Protein AF-A0A6A7AGC6-F1 (afdb_monomer)

Solvent-accessible surface area (backbone atoms only — not comparable to full-atom values): 18638 Å² total; per-residue (Å²): 111,70,67,48,55,51,50,54,60,67,51,52,71,45,51,87,80,76,52,76,95,80,49,61,64,41,46,79,54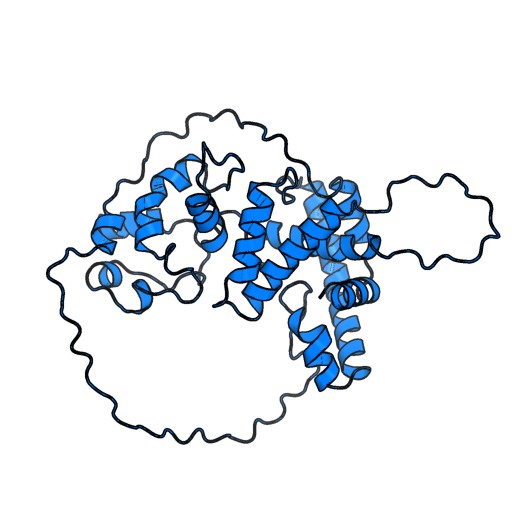,74,37,69,73,59,70,53,52,66,72,44,59,86,86,56,29,56,43,50,47,41,49,44,40,33,67,41,52,72,55,72,34,49,73,58,57,54,55,90,83,37,44,65,69,58,36,48,46,28,37,70,50,41,49,24,57,45,52,41,51,54,74,82,34,69,45,18,43,49,42,42,44,29,44,48,29,52,47,50,39,61,63,79,74,72,84,73,74,98,80,72,83,84,71,91,72,72,91,78,69,59,62,47,75,68,34,49,52,53,43,52,38,47,51,44,16,22,35,36,47,64,77,41,43,70,57,54,67,45,46,52,52,30,53,56,48,43,45,77,39,57,51,48,78,69,74,87,75,51,72,70,55,49,54,52,49,53,55,36,48,58,54,47,47,59,51,30,52,54,47,50,51,48,46,61,71,74,36,57,72,69,56,32,57,71,64,45,38,67,40,37,59,50,64,39,73,60,60,74,60,66,91,54,74,80,70,79,74,73,81,76,78,74,77,80,78,84,74,92,74,77,88,76,82,70,77,81,64,97,62,78,64,60,48,46,56,14,57,66,42,71,69,71,82,70,74,85,67,79,66,74,78,75,79,69,89,62,42,51,66,58,60,68,68,57,39,51,51,38,41,64,66,53,48,57,69,53,32,50,56,32,48,60,72,76,107

pLDDT: mean 84.67, std 19.45, range [33.0, 98.69]

Mean predicted aligned error: 9.04 Å

Organism: NCBI:txid1469910

Sequence (315 aa):
ARQRSLLDRKLQNVPERHVPKITIHDILYPTPRVLHITTLPSDLQLPYFLRNRALINHDSERPIKDERRQPLKLTRAIFFYHLSEAHQFQRFHDMARWNIAMFTALLTLSSPTIPSTPTAKPTPTSSSDTITPAAHRFITIYLSAVLERHNTPTLFTAREAFIKRWKTSPLDLFTNIKASQRKLLKKALARLNTEWERELDIAVRTMDRKEYDARVAPFVGSVIPGRKDQGLMPVPEATRDFTRSAGPSPEAEHEVAQGGNEILDALCVPLDDGMYRDEKRYEEDVSTPVDIRVAIATVQRAVPRDVLRALMRAF

Foldseek 3Di:
DVLQVLVCVLLPQQDPPLQPPDGVVCLVVPDCSQQDDLLADNCLGLLVSLLCSQLCVLVVLDQDLDCVSPPLSSSSNSASSVNALQRYLAPPHPNVLLLLLLLLLLLLLADDPPPDDPDDDDDCDDPARHFDPLLNVLSLLSLQQLLCCPPPSSDCVSVSVNSVCQSPDLADTPRDQDPVLSVLSVVLLVVQLVLLLVVLVVCPVVDDPVCCVVQPLSCDNRSGDDDSCRPPDPPPPPPPPPPPPDDDDDDPPPPPPPDDSSSSVSSPNDNPPPPNPPPPPPPRSHDHSHPSVSSSVSSNVDRNVSSSVSSSVSD

Secondary structure (DSSP, 8-state):
-HHHHHHHHHTTTSPTTTS----HHHHHTT-HHHH--TTS-GGGSHHHHHHHHHHHHHTTT---S-TTTS-HHHHHHHHHTT-SSSSSSSTTSHHHHHHHHHHHHHGGGG-------S-S------TTS---HHHHHHHHHHHHHHHHHHH-TT--HHHHHHHHHHHHSSB-------HHHHHHHHHHHHHHHHHHHHHHHHHHHHS-HHHHHHHTTTTBTTTBSS-TTTT--------------------------S---HHHHHHHSPP---------------B-SS-HHHHHHHHHH--HHHHHHHHHHH-

Structure (mmCIF, N/CA/C/O backbone):
data_AF-A0A6A7AGC6-F1
#
_entry.id   AF-A0A6A7AGC6-F1
#
loop_
_atom_site.group_PDB
_atom_site.id
_atom_site.type_symbol
_atom_site.label_atom_id
_atom_site.label_alt_id
_atom_site.label_comp_id
_atom_site.label_asym_id
_atom_site.label_entity_id
_atom_site.label_seq_id
_atom_site.pdbx_PDB_ins_code
_atom_site.Cartn_x
_atom_site.Cartn_y
_atom_site.Cartn_z
_atom_site.occupancy
_atom_site.B_iso_or_equiv
_atom_site.auth_seq_id
_atom_site.auth_comp_id
_atom_site.auth_asym_id
_atom_site.auth_atom_id
_atom_site.pdbx_PDB_model_num
ATOM 1 N N . ALA A 1 1 ? 31.493 -9.949 -13.486 1.00 80.19 1 ALA A N 1
ATOM 2 C CA . ALA A 1 1 ? 31.415 -8.716 -12.663 1.00 80.19 1 ALA A CA 1
ATOM 3 C C . ALA A 1 1 ? 30.352 -7.730 -13.169 1.00 80.19 1 ALA A C 1
ATOM 5 O O . ALA A 1 1 ? 29.441 -7.418 -12.414 1.00 80.19 1 ALA A O 1
ATOM 6 N N . ARG A 1 2 ? 30.407 -7.291 -14.439 1.00 88.88 2 ARG A N 1
ATOM 7 C CA . ARG A 1 2 ? 29.484 -6.290 -15.020 1.00 88.88 2 ARG A CA 1
ATOM 8 C C . ARG A 1 2 ? 27.989 -6.620 -14.873 1.00 88.88 2 ARG A C 1
ATOM 10 O O . ARG A 1 2 ? 27.246 -5.799 -14.355 1.00 88.88 2 ARG A O 1
ATOM 17 N N . GLN A 1 3 ? 27.553 -7.818 -15.268 1.00 89.81 3 GLN A N 1
ATOM 18 C CA . GLN A 1 3 ? 26.133 -8.209 -15.190 1.00 89.81 3 GLN A CA 1
ATOM 19 C C . GLN A 1 3 ? 25.613 -8.294 -13.749 1.00 89.81 3 GLN A C 1
ATOM 21 O O . GLN A 1 3 ? 24.479 -7.918 -13.484 1.00 89.81 3 GLN A O 1
ATOM 26 N N . ARG A 1 4 ? 26.457 -8.736 -12.807 1.00 92.62 4 ARG A N 1
ATOM 27 C CA . ARG A 1 4 ? 26.126 -8.745 -11.376 1.00 92.62 4 ARG A CA 1
ATOM 28 C C . ARG A 1 4 ? 25.887 -7.326 -10.862 1.00 92.62 4 ARG A C 1
ATOM 30 O O . ARG A 1 4 ? 24.850 -7.072 -10.275 1.00 92.62 4 ARG A O 1
ATOM 37 N N . SER A 1 5 ? 26.801 -6.402 -11.161 1.00 92.38 5 SER A N 1
ATOM 38 C CA . SER A 1 5 ? 26.634 -4.991 -10.798 1.00 92.38 5 SER A CA 1
ATOM 39 C C . SER A 1 5 ? 25.370 -4.386 -11.420 1.00 92.38 5 SER A C 1
ATOM 41 O O . SER A 1 5 ? 24.644 -3.670 -10.741 1.00 92.38 5 SER A O 1
ATOM 43 N N . LEU A 1 6 ? 25.060 -4.712 -12.679 1.00 93.12 6 LEU A N 1
ATOM 44 C CA . LEU A 1 6 ? 23.832 -4.251 -13.327 1.00 93.12 6 LEU A CA 1
ATOM 45 C C . LEU A 1 6 ? 22.573 -4.803 -12.644 1.00 93.12 6 LEU A C 1
ATOM 47 O O . LEU A 1 6 ? 21.630 -4.050 -12.423 1.00 93.12 6 LEU A O 1
ATOM 51 N N . LEU A 1 7 ? 22.566 -6.088 -12.280 1.00 94.06 7 LEU A N 1
ATOM 52 C CA . LEU A 1 7 ? 21.459 -6.713 -11.555 1.00 94.06 7 LEU A CA 1
ATOM 53 C C . LEU A 1 7 ? 21.248 -6.045 -10.193 1.00 94.06 7 LEU A C 1
ATOM 55 O O . LEU A 1 7 ? 20.126 -5.651 -9.884 1.00 94.06 7 LEU A O 1
ATOM 59 N N . ASP A 1 8 ? 22.326 -5.852 -9.428 1.00 93.94 8 ASP A N 1
ATOM 60 C CA . ASP A 1 8 ? 22.285 -5.193 -8.119 1.00 93.94 8 ASP A CA 1
ATOM 61 C C . ASP A 1 8 ? 21.721 -3.765 -8.242 1.00 93.94 8 ASP A C 1
ATOM 63 O O . ASP A 1 8 ? 20.840 -3.371 -7.481 1.00 93.94 8 ASP A O 1
ATOM 67 N N . ARG A 1 9 ? 22.155 -3.006 -9.259 1.00 93.75 9 ARG A N 1
ATOM 68 C CA . ARG A 1 9 ? 21.625 -1.664 -9.549 1.00 93.75 9 ARG A CA 1
ATOM 69 C C . ARG A 1 9 ? 20.152 -1.690 -9.958 1.00 93.75 9 ARG A C 1
ATOM 71 O O . ARG A 1 9 ? 19.386 -0.834 -9.528 1.00 93.75 9 ARG A O 1
ATOM 78 N N . LYS A 1 10 ? 19.724 -2.658 -10.775 1.00 94.62 10 LYS A N 1
ATOM 79 C CA . LYS A 1 10 ? 18.316 -2.766 -11.189 1.00 94.62 10 LYS A CA 1
ATOM 80 C C . LYS A 1 10 ? 17.398 -3.166 -10.039 1.00 94.62 10 LYS A C 1
ATOM 82 O O . LYS A 1 10 ? 16.266 -2.699 -9.999 1.00 94.62 10 LYS A O 1
ATOM 87 N N . LEU A 1 11 ? 17.870 -3.983 -9.104 1.00 94.44 11 LEU A N 1
ATOM 88 C CA . LEU A 1 11 ? 17.115 -4.399 -7.918 1.00 94.44 11 LEU A CA 1
ATOM 89 C C . LEU A 1 11 ? 17.229 -3.419 -6.742 1.00 94.44 11 LEU A C 1
ATOM 91 O O . LEU A 1 11 ? 16.609 -3.645 -5.704 1.00 94.44 11 LEU A O 1
ATOM 95 N N . GLN A 1 12 ? 17.989 -2.331 -6.892 1.00 92.88 12 GLN A N 1
ATOM 96 C CA . GLN A 1 12 ? 18.102 -1.286 -5.880 1.00 92.88 12 GLN A CA 1
ATOM 97 C C . GLN A 1 12 ? 16.709 -0.800 -5.444 1.00 92.88 12 GLN A C 1
ATOM 99 O O . GLN A 1 12 ? 15.789 -0.764 -6.256 1.00 92.88 12 GLN A O 1
ATOM 104 N N . ASN A 1 13 ? 16.555 -0.445 -4.168 1.00 91.88 13 ASN A N 1
ATOM 105 C CA . ASN A 1 13 ? 15.315 0.048 -3.546 1.00 91.88 13 ASN A CA 1
ATOM 106 C C . ASN A 1 13 ? 14.135 -0.938 -3.484 1.00 91.88 13 ASN A C 1
ATOM 108 O O . ASN A 1 13 ? 13.144 -0.631 -2.827 1.00 91.88 13 ASN A O 1
ATOM 112 N N . VAL A 1 14 ? 14.235 -2.140 -4.061 1.00 93.50 14 VAL A N 1
ATOM 113 C CA . VAL A 1 14 ? 13.266 -3.205 -3.774 1.00 93.50 14 VAL A CA 1
ATOM 114 C C . VAL A 1 14 ? 13.467 -3.658 -2.320 1.00 93.50 14 VAL A C 1
ATOM 116 O O . VAL A 1 14 ? 14.591 -4.019 -1.957 1.00 93.50 14 VAL A O 1
ATOM 119 N N . PRO A 1 15 ? 12.422 -3.668 -1.467 1.00 90.19 15 PRO A N 1
ATOM 120 C CA . PRO A 1 15 ? 12.563 -4.089 -0.080 1.00 90.19 15 PRO A CA 1
ATOM 121 C C . PRO A 1 15 ? 13.148 -5.492 0.065 1.00 90.19 15 PRO A C 1
ATOM 123 O O . PRO A 1 15 ? 12.783 -6.427 -0.656 1.00 90.19 15 PRO A O 1
ATOM 126 N N . GLU A 1 16 ? 14.023 -5.657 1.055 1.00 84.75 16 GLU A N 1
ATOM 127 C CA . GLU A 1 16 ? 14.602 -6.958 1.366 1.00 84.75 16 GLU A CA 1
ATOM 128 C C . GLU A 1 16 ? 13.486 -7.974 1.668 1.00 84.75 16 GLU A C 1
ATOM 130 O O . GLU A 1 16 ? 12.518 -7.664 2.366 1.00 84.75 16 GLU A O 1
ATOM 135 N N . ARG A 1 17 ? 13.622 -9.201 1.148 1.00 85.50 17 ARG A N 1
ATOM 136 C CA . ARG A 1 17 ? 12.648 -10.308 1.269 1.00 85.50 17 ARG A CA 1
ATOM 137 C C . ARG A 1 17 ? 11.332 -10.123 0.508 1.00 85.50 17 ARG A C 1
ATOM 139 O O . ARG A 1 17 ? 10.509 -11.036 0.536 1.00 85.50 17 ARG A O 1
ATOM 146 N N . HIS A 1 18 ? 11.112 -8.993 -0.168 1.00 88.19 18 HIS A N 1
ATOM 147 C CA . HIS A 1 18 ? 9.934 -8.828 -1.025 1.00 88.19 18 HIS A CA 1
ATOM 148 C C . HIS A 1 18 ? 10.028 -9.687 -2.288 1.00 88.19 18 HIS A C 1
ATOM 150 O O . HIS A 1 18 ? 9.070 -10.360 -2.665 1.00 88.19 18 HIS A O 1
ATOM 156 N N . VAL A 1 19 ? 11.218 -9.712 -2.885 1.00 89.56 19 VAL A N 1
ATOM 157 C CA . VAL A 1 19 ? 11.613 -10.687 -3.903 1.00 89.56 19 VAL A CA 1
ATOM 158 C C . VAL A 1 19 ? 12.604 -11.684 -3.289 1.00 89.56 19 VAL A C 1
ATOM 160 O O . VAL A 1 19 ? 13.320 -11.324 -2.344 1.00 89.56 19 VAL A O 1
ATOM 163 N N . PRO A 1 20 ? 12.670 -12.935 -3.784 1.00 88.62 20 PRO A N 1
ATOM 164 C CA . PRO A 1 20 ? 13.735 -13.863 -3.411 1.00 88.62 20 PRO A CA 1
ATOM 165 C C . PRO A 1 20 ? 15.116 -13.231 -3.626 1.00 88.62 20 PRO A C 1
ATOM 167 O O . PRO A 1 20 ? 15.265 -12.295 -4.405 1.00 88.62 20 PRO A O 1
ATOM 170 N N . LYS A 1 21 ? 16.156 -13.740 -2.962 1.00 89.56 21 LYS A N 1
ATOM 171 C CA . LYS A 1 21 ? 17.523 -13.298 -3.257 1.00 89.56 21 LYS A CA 1
ATOM 172 C C . LYS A 1 21 ? 17.923 -13.832 -4.634 1.00 89.56 21 LYS A C 1
ATOM 174 O O . LYS A 1 21 ? 18.170 -15.025 -4.765 1.00 89.56 21 LYS A O 1
ATOM 179 N N . ILE A 1 22 ? 17.963 -12.949 -5.628 1.00 90.00 22 ILE A N 1
ATOM 180 C CA . ILE A 1 22 ? 18.268 -13.284 -7.023 1.00 90.00 22 ILE A CA 1
ATOM 181 C C . ILE A 1 22 ? 19.750 -13.035 -7.272 1.00 90.00 22 ILE A C 1
ATOM 183 O O . ILE A 1 22 ? 20.268 -11.956 -6.989 1.00 90.00 22 ILE A O 1
ATOM 187 N N . THR A 1 23 ? 20.442 -14.040 -7.790 1.00 91.62 23 THR A N 1
ATOM 188 C CA . THR A 1 23 ? 21.849 -13.953 -8.174 1.00 91.62 23 THR A CA 1
ATOM 189 C C . THR A 1 23 ? 21.993 -13.958 -9.689 1.00 91.62 23 THR A C 1
ATOM 191 O O . THR A 1 23 ? 21.086 -14.353 -10.416 1.00 91.62 23 THR A O 1
ATOM 194 N N . ILE A 1 24 ? 23.171 -13.574 -10.188 1.00 91.50 24 ILE A N 1
ATOM 195 C CA . ILE A 1 24 ? 23.456 -13.679 -11.625 1.00 91.50 24 ILE A CA 1
ATOM 196 C C . ILE A 1 24 ? 23.362 -15.126 -12.128 1.00 91.50 24 ILE A C 1
ATOM 198 O O . ILE A 1 24 ? 22.972 -15.345 -13.268 1.00 91.50 24 ILE A O 1
ATOM 202 N N . HIS A 1 25 ? 23.663 -16.112 -11.278 1.00 91.31 25 HIS A N 1
ATOM 203 C CA . HIS A 1 25 ? 23.509 -17.520 -11.629 1.00 91.31 25 HIS A CA 1
ATOM 204 C C . HIS A 1 25 ? 22.041 -17.859 -11.903 1.00 91.31 25 HIS A C 1
ATOM 206 O O . HIS A 1 25 ? 21.755 -18.544 -12.876 1.00 91.31 25 HIS A O 1
ATOM 212 N N . ASP A 1 26 ? 21.113 -17.321 -11.107 1.00 90.19 26 ASP A N 1
ATOM 213 C CA . ASP A 1 26 ? 19.681 -17.539 -11.318 1.00 90.19 26 ASP A CA 1
ATOM 214 C C . ASP A 1 26 ? 19.138 -16.833 -12.571 1.00 90.19 26 ASP A C 1
ATOM 216 O O . ASP A 1 26 ? 18.085 -17.211 -13.070 1.00 90.19 26 ASP A O 1
ATOM 220 N N . ILE A 1 27 ? 19.831 -15.805 -13.078 1.00 90.06 27 ILE A N 1
ATOM 221 C CA . ILE A 1 27 ? 19.510 -15.169 -14.365 1.00 90.06 27 ILE A CA 1
ATOM 222 C C . ILE A 1 27 ? 20.044 -16.019 -15.520 1.00 90.06 27 ILE A C 1
ATOM 224 O O . ILE A 1 27 ? 19.330 -16.243 -16.488 1.00 90.06 27 ILE A O 1
ATOM 228 N N . LEU A 1 28 ? 21.294 -16.489 -15.433 1.00 89.06 28 LEU A N 1
ATOM 229 C CA . LEU A 1 28 ? 21.937 -17.282 -16.491 1.00 89.06 28 LEU A CA 1
ATOM 230 C C . LEU A 1 28 ? 21.313 -18.674 -16.638 1.00 89.06 28 LEU A C 1
ATOM 232 O O . LEU A 1 28 ? 21.182 -19.163 -17.757 1.00 89.06 28 LEU A O 1
ATOM 236 N N . TYR A 1 29 ? 20.896 -19.263 -15.517 1.00 88.94 29 TYR A N 1
ATOM 237 C CA . TYR A 1 29 ? 20.215 -20.549 -15.430 1.00 88.94 29 TYR A CA 1
ATOM 238 C C . TYR A 1 29 ? 18.865 -20.336 -14.733 1.00 88.94 29 TYR A C 1
ATOM 240 O O . TYR A 1 29 ? 18.775 -20.524 -13.514 1.00 88.94 29 TYR A O 1
ATOM 248 N N . PRO A 1 30 ? 17.830 -19.886 -15.473 1.00 83.62 30 PRO A N 1
ATOM 249 C CA . PRO A 1 30 ? 16.549 -19.501 -14.899 1.00 83.62 30 PRO A CA 1
ATOM 250 C C . PRO A 1 30 ? 15.945 -20.609 -14.041 1.00 83.62 30 PRO A C 1
ATOM 252 O O . PRO A 1 30 ? 15.548 -21.664 -14.531 1.00 83.62 30 PRO A O 1
ATOM 255 N N . THR A 1 31 ? 15.865 -20.360 -12.736 1.00 81.44 31 THR A N 1
ATOM 256 C CA . THR A 1 31 ? 15.177 -21.257 -11.807 1.00 81.44 31 THR A CA 1
ATOM 257 C C . THR A 1 31 ? 13.700 -20.865 -11.704 1.00 81.44 31 THR A C 1
ATOM 259 O O . THR A 1 31 ? 13.364 -19.685 -11.868 1.00 81.44 31 THR A O 1
ATOM 262 N N . PRO A 1 32 ? 12.790 -21.790 -11.338 1.00 81.38 32 PRO A N 1
ATOM 263 C CA . PRO A 1 32 ? 11.381 -21.456 -11.106 1.00 81.38 32 PRO A CA 1
ATOM 264 C C . PRO A 1 32 ? 11.182 -20.295 -10.119 1.00 81.38 32 PRO A C 1
ATOM 266 O O . PRO A 1 32 ? 10.244 -19.516 -10.251 1.00 81.38 32 PRO A O 1
ATOM 269 N N . ARG A 1 33 ? 12.112 -20.130 -9.166 1.00 75.12 33 ARG A N 1
ATOM 270 C CA . ARG A 1 33 ? 12.114 -19.039 -8.176 1.00 75.12 33 ARG A CA 1
ATOM 271 C C . ARG A 1 33 ? 12.241 -17.647 -8.794 1.00 75.12 33 ARG A C 1
ATOM 273 O O . ARG A 1 33 ? 11.793 -16.678 -8.190 1.00 75.12 33 ARG A O 1
ATOM 280 N N . VAL A 1 34 ? 12.889 -17.549 -9.949 1.00 80.38 34 VAL A N 1
ATOM 281 C CA . VAL A 1 34 ? 13.154 -16.293 -10.658 1.00 80.38 34 VAL A CA 1
ATOM 282 C C . VAL A 1 34 ? 12.157 -16.069 -11.790 1.00 80.38 34 VAL A C 1
ATOM 284 O O . VAL A 1 34 ? 11.809 -14.926 -12.083 1.00 80.38 34 VAL A O 1
ATOM 287 N N . LEU A 1 35 ? 11.657 -17.156 -12.377 1.00 82.00 35 LEU A N 1
ATOM 288 C CA . LEU A 1 35 ? 10.621 -17.120 -13.407 1.00 82.00 35 LEU A CA 1
ATOM 289 C C . LEU A 1 35 ? 9.235 -16.801 -12.836 1.00 82.00 35 LEU A C 1
ATOM 291 O O . LEU A 1 35 ? 8.432 -16.155 -13.507 1.00 82.00 35 LEU A O 1
ATOM 295 N N . HIS A 1 36 ? 8.950 -17.243 -11.607 1.00 89.56 36 HIS A N 1
ATOM 296 C CA . HIS A 1 36 ? 7.628 -17.100 -11.016 1.00 89.56 36 HIS A CA 1
ATOM 297 C C . HIS A 1 36 ? 7.675 -16.713 -9.534 1.00 89.56 36 HIS A C 1
ATOM 299 O O . HIS A 1 36 ? 7.758 -17.546 -8.629 1.00 89.56 36 HIS A O 1
ATOM 305 N N . ILE A 1 37 ? 7.564 -15.411 -9.281 1.00 91.94 37 ILE A N 1
ATOM 306 C CA . ILE A 1 37 ? 7.376 -14.845 -7.949 1.00 91.94 37 ILE A CA 1
ATOM 307 C C . ILE A 1 37 ? 5.870 -14.788 -7.679 1.00 91.94 37 ILE A C 1
ATOM 309 O O . ILE A 1 37 ? 5.158 -13.947 -8.228 1.00 91.94 37 ILE A O 1
ATOM 313 N N . THR A 1 38 ? 5.388 -15.670 -6.803 1.00 91.88 38 THR A N 1
ATOM 314 C CA . THR A 1 38 ? 3.952 -15.876 -6.516 1.00 91.88 38 THR A CA 1
ATOM 315 C C . THR A 1 38 ? 3.238 -14.654 -5.941 1.00 91.88 38 THR A C 1
ATOM 317 O O . THR A 1 38 ? 2.015 -14.560 -5.985 1.00 91.88 38 THR A O 1
ATOM 320 N N . THR A 1 39 ? 3.987 -13.709 -5.377 1.00 92.62 39 THR A N 1
ATOM 321 C CA . THR A 1 39 ? 3.451 -12.486 -4.770 1.00 92.62 39 THR A CA 1
ATOM 322 C C . THR A 1 39 ? 3.332 -11.318 -5.756 1.00 92.62 39 THR A C 1
ATOM 324 O O . THR A 1 39 ? 2.883 -10.232 -5.359 1.00 92.62 39 THR A O 1
ATOM 327 N N . LEU A 1 40 ? 3.711 -11.548 -7.020 1.00 95.75 40 LEU A N 1
ATOM 328 C CA . LEU A 1 40 ? 3.640 -10.615 -8.139 1.00 95.75 40 LEU A CA 1
ATOM 329 C C . LEU A 1 40 ? 2.703 -11.152 -9.237 1.00 95.75 40 LEU A C 1
ATOM 331 O O . LEU A 1 40 ? 2.697 -12.357 -9.499 1.00 95.75 40 LEU A O 1
ATOM 335 N N . PRO A 1 41 ? 1.952 -10.279 -9.929 1.00 96.50 41 PRO A N 1
ATOM 336 C CA . PRO A 1 41 ? 1.209 -10.659 -11.127 1.00 96.50 41 PRO A CA 1
ATOM 337 C C . PRO A 1 41 ? 2.117 -11.266 -12.206 1.00 96.50 41 PRO A C 1
ATOM 339 O O . PRO A 1 41 ? 3.282 -10.886 -12.342 1.00 96.50 41 PRO A O 1
ATOM 342 N N . SER A 1 42 ? 1.590 -12.201 -13.000 1.00 95.31 42 SER A N 1
ATOM 343 C CA . SER A 1 42 ? 2.347 -12.891 -14.060 1.00 95.31 42 SER A CA 1
ATOM 344 C C . SER A 1 42 ? 2.916 -11.937 -15.115 1.00 95.31 42 SER A C 1
ATOM 346 O O . SER A 1 42 ? 3.983 -12.178 -15.668 1.00 95.31 42 SER A O 1
ATOM 348 N N . ASP A 1 43 ? 2.243 -10.818 -15.363 1.00 96.62 43 ASP A N 1
ATOM 349 C CA . ASP A 1 43 ? 2.650 -9.833 -16.358 1.00 96.62 43 ASP A CA 1
ATOM 350 C C . ASP A 1 43 ? 3.653 -8.790 -15.832 1.00 96.62 43 ASP A C 1
ATOM 352 O O . ASP A 1 43 ? 4.159 -7.985 -16.620 1.00 96.62 43 ASP A O 1
ATOM 356 N N . LEU A 1 44 ? 3.929 -8.810 -14.522 1.00 97.06 44 LEU A N 1
ATOM 357 C CA . LEU A 1 44 ? 4.867 -7.934 -13.812 1.00 97.06 44 LEU A CA 1
ATOM 358 C C . LEU A 1 44 ? 6.051 -8.715 -13.228 1.00 97.06 44 LEU A C 1
ATOM 360 O O . LEU A 1 44 ? 6.696 -8.239 -12.303 1.00 97.06 44 LEU A O 1
ATOM 364 N N . GLN A 1 45 ? 6.330 -9.918 -13.727 1.00 95.75 45 GLN A N 1
ATOM 365 C CA . GLN A 1 45 ? 7.467 -10.716 -13.268 1.00 95.75 45 GLN A CA 1
ATOM 366 C C . GLN A 1 45 ? 8.806 -10.030 -13.581 1.00 95.75 45 GLN A C 1
ATOM 368 O O . GLN A 1 45 ? 8.876 -9.016 -14.287 1.00 95.75 45 GLN A O 1
ATOM 373 N N . LEU A 1 46 ? 9.895 -10.610 -13.071 1.00 94.69 46 LEU A N 1
ATOM 374 C CA . LEU A 1 46 ? 11.220 -10.001 -13.134 1.00 94.69 46 LEU A CA 1
ATOM 375 C C . LEU A 1 46 ? 11.661 -9.550 -14.545 1.00 94.69 46 LEU A C 1
ATOM 377 O O . LEU A 1 46 ? 12.206 -8.448 -14.633 1.00 94.69 46 LEU A O 1
ATOM 381 N N . PRO A 1 47 ? 11.396 -10.282 -15.649 1.00 95.25 47 PRO A N 1
ATOM 382 C CA . PRO A 1 47 ? 11.735 -9.799 -16.990 1.00 95.25 47 PRO A CA 1
ATOM 383 C C . PRO A 1 47 ? 11.100 -8.441 -17.321 1.00 95.25 47 PRO A C 1
ATOM 385 O O . PRO A 1 47 ? 11.780 -7.539 -17.812 1.00 95.25 47 PRO A O 1
ATOM 388 N N . TYR A 1 48 ? 9.818 -8.243 -16.990 1.00 96.75 48 TYR A N 1
ATOM 389 C CA . TYR A 1 48 ? 9.147 -6.960 -17.207 1.00 96.75 48 TYR A CA 1
ATOM 390 C C . TYR A 1 48 ? 9.801 -5.852 -16.378 1.00 96.75 48 TYR A C 1
ATOM 392 O O . TYR A 1 48 ? 10.119 -4.787 -16.910 1.00 96.75 48 TYR A O 1
ATOM 400 N N . PHE A 1 49 ? 10.040 -6.113 -15.093 1.00 96.62 49 PHE A N 1
ATOM 401 C CA . PHE A 1 49 ? 10.658 -5.149 -14.188 1.00 96.62 49 PHE A CA 1
ATOM 402 C C . PHE A 1 49 ? 12.052 -4.716 -14.657 1.00 96.62 49 PHE A C 1
ATOM 404 O O . PHE A 1 49 ? 12.320 -3.521 -14.780 1.00 96.62 49 PHE A O 1
ATOM 411 N N . LEU A 1 50 ? 12.926 -5.675 -14.981 1.00 96.00 50 LEU A N 1
ATOM 412 C CA . LEU A 1 50 ? 14.290 -5.390 -15.425 1.00 96.00 50 LEU A CA 1
ATOM 413 C C . LEU A 1 50 ? 14.294 -4.592 -16.732 1.00 96.00 50 LEU A C 1
ATOM 415 O O . LEU A 1 50 ? 15.014 -3.596 -16.829 1.00 96.00 50 LEU A O 1
ATOM 419 N N . ARG A 1 51 ? 13.463 -4.981 -17.706 1.00 96.19 51 ARG A N 1
ATOM 420 C CA . ARG A 1 51 ? 13.350 -4.311 -19.011 1.00 96.19 51 ARG A CA 1
ATOM 421 C C . ARG A 1 51 ? 12.910 -2.852 -18.878 1.00 96.19 51 ARG A C 1
ATOM 423 O O . ARG A 1 51 ? 13.404 -1.999 -19.602 1.00 96.19 51 ARG A O 1
ATOM 430 N N . ASN A 1 52 ? 12.018 -2.561 -17.934 1.00 96.62 52 ASN A N 1
ATOM 431 C CA . ASN A 1 52 ? 11.418 -1.236 -17.766 1.00 96.62 52 ASN A CA 1
ATOM 432 C C . ASN A 1 52 ? 12.066 -0.393 -16.656 1.00 96.62 52 ASN A C 1
ATOM 434 O O . ASN A 1 52 ? 11.594 0.705 -16.363 1.00 96.62 52 ASN A O 1
ATOM 438 N N . ARG A 1 53 ? 13.148 -0.874 -16.031 1.00 95.25 53 ARG A N 1
ATOM 439 C CA . ARG A 1 53 ? 13.745 -0.211 -14.865 1.00 95.25 53 ARG A CA 1
ATOM 440 C C . ARG A 1 53 ? 14.199 1.224 -15.142 1.00 95.25 53 ARG A C 1
ATOM 442 O O . ARG A 1 53 ? 14.036 2.073 -14.276 1.00 95.25 53 ARG A O 1
ATOM 449 N N . ALA A 1 54 ? 14.712 1.507 -16.339 1.00 93.38 54 ALA A N 1
ATOM 450 C CA . ALA A 1 54 ? 15.097 2.863 -16.735 1.00 93.38 54 ALA A CA 1
ATOM 451 C C . ALA A 1 54 ? 13.903 3.836 -16.716 1.00 93.38 54 ALA A C 1
ATOM 453 O O . ALA A 1 54 ? 14.004 4.913 -16.139 1.00 93.38 54 ALA A O 1
ATOM 454 N N . LEU A 1 55 ? 12.747 3.420 -17.249 1.00 93.25 55 LEU A N 1
ATOM 455 C CA . LEU A 1 55 ? 11.517 4.224 -17.248 1.00 93.25 55 LEU A CA 1
ATOM 456 C C . LEU A 1 55 ? 10.992 4.467 -15.829 1.00 93.25 55 LEU A C 1
ATOM 458 O O . LEU A 1 55 ? 10.522 5.550 -15.512 1.00 93.25 55 LEU A O 1
ATOM 462 N N . ILE A 1 56 ? 11.103 3.467 -14.954 1.00 94.19 56 ILE A N 1
ATOM 463 C CA . ILE A 1 56 ? 10.733 3.613 -13.542 1.00 94.19 56 ILE A CA 1
ATOM 464 C C . ILE A 1 56 ? 11.662 4.614 -12.834 1.00 94.19 56 ILE A C 1
ATOM 466 O O . ILE A 1 56 ? 11.201 5.427 -12.033 1.00 94.19 56 ILE A O 1
ATOM 470 N N . ASN A 1 57 ? 12.965 4.562 -13.121 1.00 91.31 57 ASN A N 1
ATOM 471 C CA . ASN A 1 57 ? 13.958 5.452 -12.515 1.00 91.31 57 ASN A CA 1
ATOM 472 C C . ASN A 1 57 ? 13.811 6.897 -12.982 1.00 91.31 57 ASN A C 1
ATOM 474 O O . ASN A 1 57 ? 14.034 7.802 -12.181 1.00 91.31 57 ASN A O 1
ATOM 478 N N . HIS A 1 58 ? 13.416 7.103 -14.240 1.00 88.50 58 HIS A N 1
ATOM 479 C CA . HIS A 1 58 ? 13.169 8.424 -14.813 1.00 88.50 58 HIS A CA 1
ATOM 480 C C . HIS A 1 58 ? 12.256 9.264 -13.908 1.00 88.50 58 HIS A C 1
ATOM 482 O O . HIS A 1 58 ? 12.590 10.384 -13.537 1.00 88.50 58 HIS A O 1
ATOM 488 N N . ASP A 1 59 ? 11.167 8.663 -13.426 1.00 86.19 59 ASP A N 1
ATOM 489 C CA . ASP A 1 59 ? 10.200 9.311 -12.535 1.00 86.19 59 ASP A CA 1
ATOM 490 C C . ASP A 1 59 ? 10.547 9.149 -11.039 1.00 86.19 59 ASP A C 1
ATOM 492 O O . ASP A 1 59 ? 9.675 9.196 -10.166 1.00 86.19 59 ASP A O 1
ATOM 496 N N . SER A 1 60 ? 11.825 8.926 -10.710 1.00 88.88 60 SER A N 1
ATOM 497 C CA . SER A 1 60 ? 12.309 8.696 -9.339 1.00 88.88 60 SER A CA 1
ATOM 498 C C . SER A 1 60 ? 11.548 7.590 -8.600 1.00 88.88 60 SER A C 1
ATOM 500 O O . SER A 1 60 ? 11.313 7.693 -7.394 1.00 88.88 60 SER A O 1
ATOM 502 N N . GLU A 1 61 ? 11.124 6.550 -9.326 1.00 92.25 61 GLU A N 1
ATOM 503 C CA . GLU A 1 61 ? 10.393 5.400 -8.783 1.00 92.25 61 GLU A CA 1
ATOM 504 C C . GLU A 1 61 ? 9.035 5.761 -8.161 1.00 92.25 61 GLU A C 1
ATOM 506 O O . GLU A 1 61 ? 8.456 4.995 -7.383 1.00 92.25 61 GLU A O 1
ATOM 511 N N . ARG A 1 62 ? 8.510 6.946 -8.488 1.00 92.69 62 ARG A N 1
ATOM 512 C CA . ARG A 1 62 ? 7.220 7.417 -7.997 1.00 92.69 62 ARG A CA 1
ATOM 513 C C . ARG A 1 62 ? 6.130 7.063 -8.995 1.00 92.69 62 ARG A C 1
ATOM 515 O O . ARG A 1 62 ? 6.306 7.255 -10.201 1.00 92.69 62 ARG A O 1
ATOM 522 N N . PRO A 1 63 ? 4.985 6.559 -8.517 1.00 95.25 63 PRO A N 1
ATOM 523 C CA . PRO A 1 63 ? 3.846 6.437 -9.392 1.00 95.25 63 PRO A CA 1
ATOM 524 C C . PRO A 1 63 ? 3.333 7.842 -9.723 1.00 95.25 63 PRO A C 1
ATOM 526 O O . PRO A 1 63 ? 3.293 8.718 -8.862 1.00 95.25 63 PRO A O 1
ATOM 529 N N . ILE A 1 64 ? 2.949 8.030 -10.976 1.00 95.00 64 ILE A N 1
ATOM 530 C CA . ILE A 1 64 ? 2.399 9.273 -11.530 1.00 95.00 64 ILE A CA 1
ATOM 531 C C . ILE A 1 64 ? 0.959 8.983 -11.928 1.00 95.00 64 ILE A C 1
ATOM 533 O O . ILE A 1 64 ? 0.676 7.864 -12.356 1.00 95.00 64 ILE A O 1
ATOM 537 N N . LYS A 1 65 ? 0.025 9.921 -11.789 1.00 94.75 65 LYS A N 1
ATOM 538 C CA . LYS A 1 65 ? -1.383 9.694 -12.153 1.00 94.75 65 LYS A CA 1
ATOM 539 C C . LYS A 1 65 ? -1.659 9.831 -13.643 1.00 94.75 65 LYS A C 1
ATOM 541 O O . LYS A 1 65 ? -2.515 9.116 -14.155 1.00 94.75 65 LYS A O 1
ATOM 546 N N . ASP A 1 66 ? -0.917 10.677 -14.348 1.00 94.19 66 ASP A N 1
ATOM 547 C CA . ASP A 1 66 ? -1.069 10.848 -15.796 1.00 94.19 66 ASP A CA 1
ATOM 548 C C . ASP A 1 66 ? -0.725 9.552 -16.562 1.00 94.19 66 ASP A C 1
ATOM 550 O O . ASP A 1 66 ? 0.415 9.079 -16.555 1.00 94.19 66 ASP A O 1
ATOM 554 N N . GLU A 1 67 ? -1.726 8.975 -17.233 1.00 93.56 67 GLU A N 1
ATOM 555 C CA . GLU A 1 67 ? -1.610 7.755 -18.046 1.00 93.56 67 GLU A CA 1
ATOM 556 C C . GLU A 1 67 ? -0.731 7.959 -19.288 1.00 93.56 67 GLU A C 1
ATOM 558 O O . GLU A 1 67 ? -0.082 7.018 -19.742 1.00 93.56 67 GLU A O 1
ATOM 563 N N . ARG A 1 68 ? -0.674 9.184 -19.832 1.00 92.94 68 ARG A N 1
ATOM 564 C CA . ARG A 1 68 ? 0.156 9.499 -21.005 1.00 92.94 68 ARG A CA 1
ATOM 565 C C . ARG A 1 68 ? 1.637 9.488 -20.658 1.00 92.94 68 ARG A C 1
ATOM 567 O O . ARG A 1 68 ? 2.451 9.083 -21.482 1.00 92.94 68 ARG A O 1
ATOM 574 N N . ARG A 1 69 ? 1.974 9.937 -19.447 1.00 91.94 69 ARG A N 1
ATOM 575 C CA . ARG A 1 69 ? 3.349 9.974 -18.944 1.00 91.94 69 ARG A CA 1
ATOM 576 C C . ARG A 1 69 ? 3.789 8.618 -18.411 1.00 91.94 69 ARG A C 1
ATOM 578 O O . ARG A 1 69 ? 4.864 8.142 -18.753 1.00 91.94 69 ARG A O 1
ATOM 585 N N . GLN A 1 70 ? 2.955 7.998 -17.584 1.00 94.69 70 GLN A N 1
ATOM 586 C CA . GLN A 1 70 ? 3.261 6.713 -16.979 1.00 94.69 70 GLN A CA 1
ATOM 587 C C . GLN A 1 70 ? 2.091 5.757 -17.218 1.00 94.69 70 GLN A C 1
ATOM 589 O O . GLN A 1 70 ? 1.075 5.872 -16.540 1.00 94.69 70 GLN A O 1
ATOM 594 N N . PRO A 1 71 ? 2.205 4.790 -18.140 1.00 96.50 71 PRO A N 1
ATOM 595 C CA . PRO A 1 71 ? 1.179 3.775 -18.334 1.00 96.50 71 PRO A CA 1
ATOM 596 C C . PRO A 1 71 ? 0.843 3.024 -17.043 1.00 96.50 71 PRO A C 1
ATOM 598 O O . PRO A 1 71 ? 1.727 2.742 -16.223 1.00 96.50 71 PRO A O 1
ATOM 601 N N . LEU A 1 72 ? -0.411 2.597 -16.901 1.00 97.88 72 LEU A N 1
ATOM 602 C CA . LEU A 1 72 ? -0.910 1.861 -15.741 1.00 97.88 72 LEU A CA 1
ATOM 603 C C . LEU A 1 72 ? -0.025 0.661 -15.387 1.00 97.88 72 LEU A C 1
ATOM 605 O O . LEU A 1 72 ? 0.169 0.368 -14.212 1.00 97.88 72 LEU A O 1
ATOM 609 N N . LYS A 1 73 ? 0.543 -0.034 -16.379 1.00 98.12 73 LYS A N 1
ATOM 610 C CA . LYS A 1 73 ? 1.413 -1.195 -16.139 1.00 98.12 73 LYS A CA 1
ATOM 611 C C . LYS A 1 73 ? 2.726 -0.828 -15.425 1.00 98.12 73 LYS A C 1
ATOM 613 O O . LYS A 1 73 ? 3.150 -1.575 -14.544 1.00 98.12 73 LYS A O 1
ATOM 618 N N . LEU A 1 74 ? 3.316 0.335 -15.720 1.00 97.62 74 LEU A N 1
ATOM 619 C CA . LEU A 1 74 ? 4.477 0.849 -14.978 1.00 97.62 74 LEU A CA 1
ATOM 620 C C . LEU A 1 74 ? 4.081 1.273 -13.565 1.00 97.62 74 LEU A C 1
ATOM 622 O O . LEU A 1 74 ? 4.752 0.896 -12.605 1.00 97.62 74 LEU A O 1
ATOM 626 N N . THR A 1 75 ? 2.951 1.972 -13.418 1.00 98.00 75 THR A N 1
ATOM 627 C CA . THR A 1 75 ? 2.396 2.308 -12.099 1.00 98.00 75 THR A CA 1
ATOM 628 C C . THR A 1 75 ? 2.179 1.043 -11.263 1.00 98.00 75 THR A C 1
ATOM 630 O O . THR A 1 75 ? 2.596 0.984 -10.107 1.00 98.00 75 THR A O 1
ATOM 633 N N . ARG A 1 76 ? 1.598 -0.013 -11.850 1.00 98.25 76 ARG A N 1
ATOM 634 C CA . ARG A 1 76 ? 1.430 -1.312 -11.189 1.00 98.25 76 ARG A CA 1
ATOM 635 C C . ARG A 1 76 ? 2.772 -1.887 -10.751 1.00 98.25 76 ARG A C 1
ATOM 637 O O . ARG A 1 76 ? 2.884 -2.289 -9.600 1.00 98.25 76 ARG A O 1
ATOM 644 N N . ALA A 1 77 ? 3.794 -1.886 -11.609 1.00 97.94 77 ALA A N 1
ATOM 645 C CA . ALA A 1 77 ? 5.123 -2.367 -11.231 1.00 97.94 77 ALA A CA 1
ATOM 646 C C . ALA A 1 77 ? 5.689 -1.615 -10.014 1.00 97.94 77 ALA A C 1
ATOM 648 O O . ALA A 1 77 ? 6.169 -2.258 -9.086 1.00 97.94 77 ALA A O 1
ATOM 649 N N . ILE A 1 78 ? 5.554 -0.288 -9.957 1.00 97.44 78 ILE A N 1
ATOM 650 C CA . ILE A 1 78 ? 6.006 0.525 -8.814 1.00 97.44 78 ILE A CA 1
ATOM 651 C C . ILE A 1 78 ? 5.308 0.104 -7.512 1.00 97.44 78 ILE A C 1
ATOM 653 O O . ILE A 1 78 ? 5.975 -0.122 -6.499 1.00 97.44 78 ILE A O 1
ATOM 657 N N . PHE A 1 79 ? 3.982 -0.065 -7.551 1.00 97.56 79 PHE A N 1
ATOM 658 C CA . PHE A 1 79 ? 3.199 -0.526 -6.402 1.00 97.56 79 PHE A CA 1
ATOM 659 C C . PHE A 1 79 ? 3.538 -1.963 -6.000 1.00 97.56 79 PHE A C 1
ATOM 661 O O . PHE A 1 79 ? 3.707 -2.240 -4.818 1.00 97.56 79 PHE A O 1
ATOM 668 N N . PHE A 1 80 ? 3.628 -2.891 -6.953 1.00 97.25 80 PHE A N 1
ATOM 669 C CA . PHE A 1 80 ? 3.849 -4.308 -6.665 1.00 97.25 80 PHE A CA 1
ATOM 670 C C . PHE A 1 80 ? 5.284 -4.624 -6.263 1.00 97.25 80 PHE A C 1
ATOM 672 O O . PHE A 1 80 ? 5.464 -5.578 -5.519 1.00 97.25 80 PHE A O 1
ATOM 679 N N . TYR A 1 81 ? 6.281 -3.843 -6.689 1.00 96.31 81 TYR A N 1
ATOM 680 C CA . TYR A 1 81 ? 7.675 -3.959 -6.238 1.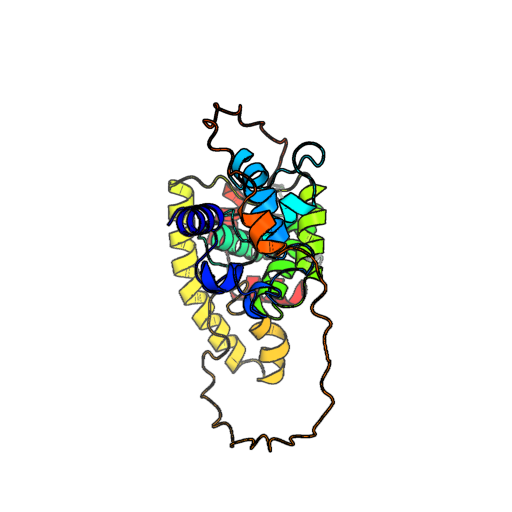00 96.31 81 TYR A CA 1
ATOM 681 C C . TYR A 1 81 ? 8.001 -3.101 -5.008 1.00 96.31 81 TYR A C 1
ATOM 683 O O . TYR A 1 81 ? 9.128 -3.157 -4.522 1.00 96.31 81 TYR A O 1
ATOM 691 N N . HIS A 1 82 ? 7.022 -2.355 -4.481 1.00 95.00 82 HIS A N 1
ATOM 692 C CA . HIS A 1 82 ? 7.161 -1.496 -3.300 1.00 95.00 82 HIS A CA 1
ATOM 693 C C . HIS A 1 82 ? 8.278 -0.447 -3.423 1.00 95.00 82 HIS A C 1
ATOM 695 O O . HIS A 1 82 ? 8.972 -0.162 -2.451 1.00 95.00 82 HIS A O 1
ATOM 701 N N . LEU A 1 83 ? 8.459 0.133 -4.611 1.00 94.75 83 LEU A N 1
ATOM 702 C CA . LEU A 1 83 ? 9.553 1.085 -4.834 1.00 94.75 83 LEU A CA 1
ATOM 703 C C . LEU A 1 83 ? 9.303 2.460 -4.198 1.00 94.75 83 LEU A C 1
ATOM 705 O O . LEU A 1 83 ? 10.231 3.219 -3.945 1.00 94.75 83 LEU A O 1
ATOM 709 N N . SER A 1 84 ? 8.041 2.793 -3.925 1.00 94.50 84 SER A N 1
ATOM 710 C CA . SER A 1 84 ? 7.658 4.057 -3.302 1.00 94.50 84 SER A CA 1
ATOM 711 C C . SER A 1 84 ? 7.239 3.839 -1.851 1.00 94.50 84 SER A C 1
ATOM 713 O O . SER A 1 84 ? 6.366 3.021 -1.560 1.00 94.50 84 SER A O 1
ATOM 715 N N . GLU A 1 85 ? 7.797 4.634 -0.931 1.00 93.31 85 GLU A N 1
ATOM 716 C CA . GLU A 1 85 ? 7.518 4.501 0.505 1.00 93.31 85 GLU A CA 1
ATOM 717 C C . GLU A 1 85 ? 6.026 4.604 0.854 1.00 93.31 85 GLU A C 1
ATOM 719 O O . GLU A 1 85 ? 5.545 3.902 1.750 1.00 93.31 85 GLU A O 1
ATOM 724 N N . ALA A 1 86 ? 5.307 5.494 0.163 1.00 94.25 86 ALA A N 1
ATOM 725 C CA . ALA A 1 86 ? 3.884 5.737 0.373 1.00 94.25 86 ALA A CA 1
ATOM 726 C C . ALA A 1 86 ? 2.999 4.771 -0.430 1.00 94.25 86 ALA A C 1
ATOM 728 O O . ALA A 1 86 ? 1.979 4.311 0.079 1.00 94.25 86 ALA A O 1
ATOM 729 N N . HIS A 1 87 ? 3.389 4.448 -1.666 1.00 95.94 87 HIS A N 1
ATOM 730 C CA . HIS A 1 87 ? 2.558 3.718 -2.626 1.00 95.94 87 HIS A CA 1
ATOM 731 C C . HIS A 1 87 ? 2.858 2.223 -2.615 1.00 95.94 87 HIS A C 1
ATOM 733 O O . HIS A 1 87 ? 3.416 1.652 -3.548 1.00 95.94 87 HIS A O 1
ATOM 739 N N . GLN A 1 88 ? 2.470 1.589 -1.518 1.00 94.38 88 GLN A N 1
ATOM 740 C CA . GLN A 1 88 ? 2.574 0.151 -1.324 1.00 94.38 88 GLN A CA 1
ATOM 741 C C . GLN A 1 88 ? 1.439 -0.336 -0.422 1.00 94.38 88 GLN A C 1
ATOM 743 O O . GLN A 1 88 ? 0.758 0.451 0.243 1.00 94.38 88 GLN A O 1
ATOM 748 N N . PHE A 1 89 ? 1.279 -1.655 -0.363 1.00 95.06 89 PHE A N 1
ATOM 749 C CA . PHE A 1 89 ? 0.225 -2.322 0.407 1.00 95.06 89 PHE A CA 1
ATOM 750 C C . PHE A 1 89 ? 0.752 -3.014 1.665 1.00 95.06 89 PHE A C 1
ATOM 752 O O . PHE A 1 89 ? 0.075 -3.858 2.246 1.00 95.06 89 PHE A O 1
ATOM 759 N N . GLN A 1 90 ? 1.983 -2.698 2.067 1.00 89.44 90 GLN A N 1
ATOM 760 C CA . GLN A 1 90 ? 2.652 -3.324 3.196 1.00 89.44 90 GLN A CA 1
ATOM 761 C C . GLN A 1 90 ? 3.184 -2.271 4.165 1.00 89.44 90 GLN A C 1
ATOM 763 O O . GLN A 1 90 ? 3.647 -1.200 3.783 1.00 89.44 90 GLN A O 1
ATOM 768 N N . ARG A 1 91 ? 3.178 -2.610 5.456 1.00 88.06 91 ARG A N 1
ATOM 769 C CA . ARG A 1 91 ? 3.697 -1.783 6.557 1.00 88.06 91 ARG A CA 1
ATOM 770 C C . ARG A 1 91 ? 5.230 -1.741 6.612 1.00 88.06 91 ARG A C 1
ATOM 772 O O . ARG A 1 91 ? 5.797 -1.672 7.704 1.00 88.06 91 ARG A O 1
ATOM 779 N N . PHE A 1 92 ? 5.912 -1.848 5.476 1.00 82.62 92 PHE A N 1
ATOM 780 C CA . PHE A 1 92 ? 7.370 -1.880 5.445 1.00 82.62 92 PHE A CA 1
ATOM 781 C C . PHE A 1 92 ? 7.953 -0.492 5.739 1.00 82.62 92 PHE A C 1
ATOM 783 O O . PHE A 1 92 ? 8.726 -0.346 6.683 1.00 82.62 92 PHE A O 1
ATOM 790 N N . HIS A 1 93 ? 7.494 0.538 5.021 1.00 89.44 93 HIS A N 1
ATOM 791 C CA . HIS A 1 93 ? 7.927 1.919 5.242 1.00 89.44 93 HIS A CA 1
ATOM 792 C C . HIS A 1 93 ? 6.999 2.665 6.213 1.00 89.44 93 HIS A C 1
ATOM 794 O O . HIS A 1 93 ? 5.790 2.416 6.276 1.00 89.44 93 HIS A O 1
ATOM 800 N N . ASP A 1 94 ? 7.561 3.628 6.949 1.00 93.38 94 ASP A N 1
ATOM 801 C CA . ASP A 1 94 ? 6.816 4.465 7.900 1.00 93.38 94 ASP A CA 1
ATOM 802 C C . ASP A 1 94 ? 5.669 5.229 7.223 1.00 93.38 94 ASP A C 1
ATOM 804 O O . ASP A 1 94 ? 4.592 5.355 7.803 1.00 93.38 94 ASP A O 1
ATOM 808 N N . MET A 1 95 ? 5.854 5.674 5.976 1.00 95.56 95 MET A N 1
ATOM 809 C CA . MET A 1 95 ? 4.822 6.413 5.248 1.00 95.56 95 MET A CA 1
ATOM 810 C C . MET A 1 95 ? 3.570 5.563 4.984 1.00 95.56 95 MET A C 1
ATOM 812 O O . MET A 1 95 ? 2.452 6.031 5.206 1.00 95.56 95 MET A O 1
ATOM 816 N N . ALA A 1 96 ? 3.734 4.294 4.600 1.00 94.94 96 ALA A N 1
ATOM 817 C CA . ALA A 1 96 ? 2.617 3.357 4.469 1.00 94.94 96 ALA A CA 1
ATOM 818 C C . ALA A 1 96 ? 1.938 3.088 5.823 1.00 94.94 96 ALA A C 1
ATOM 820 O O . ALA A 1 96 ? 0.712 3.104 5.915 1.00 94.94 96 ALA A O 1
ATOM 821 N N . ARG A 1 97 ? 2.714 2.927 6.908 1.00 95.56 97 ARG A N 1
ATOM 822 C CA . ARG A 1 97 ? 2.162 2.766 8.270 1.00 95.56 97 ARG A CA 1
ATOM 823 C C . ARG A 1 97 ? 1.311 3.963 8.691 1.00 95.56 97 ARG A C 1
ATOM 825 O O . ARG A 1 97 ? 0.255 3.773 9.290 1.00 95.56 97 ARG A O 1
ATOM 832 N N . TRP A 1 98 ? 1.758 5.181 8.387 1.00 97.38 98 TRP A N 1
ATOM 833 C CA . TRP A 1 98 ? 1.006 6.399 8.684 1.00 97.38 98 TRP A CA 1
ATOM 834 C C . TRP A 1 98 ? -0.268 6.505 7.851 1.00 97.38 98 TRP A C 1
ATOM 836 O O . TRP A 1 98 ? -1.310 6.823 8.416 1.00 97.38 98 TRP A O 1
ATOM 846 N N . ASN A 1 99 ? -0.217 6.194 6.551 1.00 98.12 99 ASN A N 1
ATOM 847 C CA . ASN A 1 99 ? -1.409 6.160 5.699 1.00 98.12 99 ASN A CA 1
ATOM 848 C C . ASN A 1 99 ? -2.448 5.167 6.226 1.00 98.12 99 ASN A C 1
ATOM 850 O O . ASN A 1 99 ? -3.594 5.549 6.437 1.00 98.12 99 ASN A O 1
ATOM 854 N N . ILE A 1 100 ? -2.032 3.935 6.534 1.00 98.06 100 ILE A N 1
ATOM 855 C CA . ILE A 1 100 ? -2.904 2.909 7.123 1.00 98.06 100 ILE A CA 1
ATOM 856 C C . ILE A 1 100 ? -3.539 3.419 8.423 1.00 98.06 100 ILE A C 1
ATOM 858 O O . ILE A 1 100 ? -4.753 3.339 8.578 1.00 98.06 100 ILE A O 1
ATOM 862 N N . ALA A 1 101 ? -2.754 3.988 9.340 1.00 97.75 101 ALA A N 1
ATOM 863 C CA . ALA A 1 101 ? -3.280 4.493 10.607 1.00 97.75 101 ALA A CA 1
ATOM 864 C C . ALA A 1 101 ? -4.253 5.670 10.441 1.00 97.75 101 ALA A C 1
ATOM 866 O O . ALA A 1 101 ? -5.278 5.724 11.116 1.00 97.75 101 ALA A O 1
ATOM 867 N N . MET A 1 102 ? -3.948 6.613 9.547 1.00 98.19 102 MET A N 1
ATOM 868 C CA . MET A 1 102 ? -4.838 7.737 9.257 1.00 98.19 102 MET A CA 1
ATOM 869 C C . MET A 1 102 ? -6.142 7.254 8.636 1.00 98.19 102 MET A C 1
ATOM 871 O O . MET A 1 102 ? -7.214 7.658 9.065 1.00 98.19 102 MET A O 1
ATOM 875 N N . PHE A 1 103 ? -6.069 6.352 7.667 1.00 98.06 103 PHE A N 1
ATOM 876 C CA . PHE A 1 103 ? -7.239 5.822 6.984 1.00 98.06 103 PHE A CA 1
ATOM 877 C C . PHE A 1 103 ? -8.131 4.980 7.895 1.00 98.06 103 PHE A C 1
ATOM 879 O O . PHE A 1 103 ? -9.343 5.181 7.888 1.00 98.06 103 PHE A O 1
ATOM 886 N N . THR A 1 104 ? -7.565 4.111 8.738 1.00 97.38 104 THR A N 1
ATOM 887 C CA . THR A 1 104 ? -8.362 3.364 9.726 1.00 97.38 104 THR A CA 1
ATOM 888 C C . THR A 1 104 ? -9.019 4.291 10.750 1.00 97.38 104 THR A C 1
ATOM 890 O O . THR A 1 104 ? -10.188 4.101 11.077 1.00 97.38 104 THR A O 1
ATOM 893 N N . ALA A 1 105 ? -8.326 5.342 11.202 1.00 97.19 105 ALA A N 1
ATOM 894 C CA . ALA A 1 105 ? -8.906 6.341 12.097 1.00 97.19 105 ALA A CA 1
ATOM 895 C C . ALA A 1 105 ? -10.022 7.156 11.414 1.00 97.19 105 ALA A C 1
ATOM 897 O O . ALA A 1 105 ? -11.078 7.367 12.005 1.00 97.19 105 ALA A O 1
ATOM 898 N N . LEU A 1 106 ? -9.838 7.570 10.157 1.00 97.06 106 LEU A N 1
ATOM 899 C CA . LEU A 1 106 ? -10.827 8.342 9.395 1.00 97.06 106 LEU A CA 1
ATOM 900 C C . LEU A 1 106 ? -12.123 7.568 9.122 1.00 97.06 106 LEU A C 1
ATOM 902 O O . LEU A 1 106 ? -13.185 8.184 9.057 1.00 97.06 106 LEU A O 1
ATOM 906 N N . LEU A 1 107 ? -12.082 6.233 9.040 1.00 95.88 107 LEU A N 1
ATOM 907 C CA . LEU A 1 107 ? -13.304 5.424 8.937 1.00 95.88 107 LEU A CA 1
ATOM 908 C C . LEU A 1 107 ? -14.250 5.622 10.134 1.00 95.88 107 LEU A C 1
ATOM 910 O O . LEU A 1 107 ? -15.462 5.481 9.981 1.00 95.88 107 LEU A O 1
ATOM 914 N N . THR A 1 108 ? -13.740 6.019 11.307 1.00 95.06 108 THR A N 1
ATOM 915 C CA . THR A 1 108 ? -14.592 6.302 12.479 1.00 95.06 108 THR A CA 1
ATOM 916 C C . THR A 1 108 ? -15.480 7.535 12.290 1.00 95.06 108 THR A C 1
ATOM 918 O O . THR A 1 108 ? -16.562 7.601 12.868 1.00 95.06 108 THR A O 1
ATOM 921 N N . LEU A 1 109 ? -15.075 8.466 11.418 1.00 91.75 109 LEU A N 1
ATOM 922 C CA . LEU A 1 109 ? -15.828 9.677 11.073 1.00 91.75 109 LEU A CA 1
ATOM 923 C C . LEU A 1 109 ? -16.967 9.421 10.076 1.00 91.75 109 LEU A C 1
ATOM 925 O O . LEU A 1 109 ? -17.740 10.320 9.763 1.00 91.75 109 LEU A O 1
ATOM 929 N N . SER A 1 110 ? -17.054 8.205 9.533 1.00 77.38 110 SER A N 1
ATOM 930 C CA . SER A 1 110 ? -17.991 7.858 8.454 1.00 77.38 110 SER A CA 1
ATOM 931 C C . SER A 1 110 ? -19.281 7.224 8.957 1.00 77.38 110 SER A C 1
ATOM 933 O O . SER A 1 110 ? -20.078 6.732 8.160 1.00 77.38 110 SER A O 1
ATOM 935 N N . SER A 1 111 ? -19.489 7.186 10.275 1.00 60.25 111 SER A N 1
ATOM 936 C CA . SER A 1 111 ? -20.689 6.575 10.829 1.00 60.25 111 SER A CA 1
ATOM 937 C C . SER A 1 111 ? -21.899 7.440 10.465 1.00 60.25 111 SER A C 1
ATOM 939 O O . SER A 1 111 ? -21.913 8.613 10.841 1.00 60.25 111 SER A O 1
ATOM 941 N N . PRO A 1 112 ? -22.930 6.899 9.788 1.00 55.09 112 PRO A N 1
ATOM 942 C CA . PRO A 1 112 ? -24.205 7.583 9.724 1.00 55.09 112 PRO A CA 1
ATOM 943 C C . PRO A 1 112 ? -24.676 7.714 11.166 1.00 55.09 112 PRO A C 1
ATOM 945 O O . PRO A 1 112 ? -24.866 6.714 11.866 1.00 55.09 112 PRO A O 1
ATOM 948 N N . THR A 1 113 ? -24.772 8.946 11.648 1.00 46.56 113 THR A N 1
ATOM 949 C CA . THR A 1 113 ? -25.471 9.242 12.887 1.00 46.56 113 THR A CA 1
ATOM 950 C C . THR A 1 113 ? -26.859 8.639 12.716 1.00 46.56 113 THR A C 1
ATOM 952 O O . THR A 1 113 ? -27.626 9.077 11.858 1.00 46.56 113 THR A O 1
ATOM 955 N N . ILE A 1 114 ? -27.163 7.584 13.475 1.00 47.84 114 ILE A N 1
ATOM 956 C CA . ILE A 1 114 ? -28.549 7.172 13.706 1.00 47.84 114 ILE A CA 1
ATOM 957 C C . ILE A 1 114 ? -29.273 8.470 14.085 1.00 47.84 114 ILE A C 1
ATOM 959 O O . ILE A 1 114 ? -28.727 9.192 14.925 1.00 47.84 114 ILE A O 1
ATOM 963 N N . PRO A 1 115 ? -30.397 8.837 13.446 1.00 40.19 115 PRO A N 1
ATOM 964 C CA . PRO A 1 115 ? -31.060 10.099 13.727 1.00 40.19 115 PRO A CA 1
ATOM 965 C C . PRO A 1 115 ? -31.506 10.091 15.188 1.00 40.19 115 PRO A C 1
ATOM 967 O O . PRO A 1 115 ? -32.541 9.533 15.542 1.00 40.19 115 PRO A O 1
ATOM 970 N N . SER A 1 116 ? -30.679 10.677 16.049 1.00 43.31 116 SER A N 1
ATOM 971 C CA . SER A 1 116 ? -31.047 11.010 17.408 1.00 43.31 116 SER A CA 1
ATOM 972 C C . SER A 1 116 ? -32.183 12.016 17.304 1.00 43.31 116 SER A C 1
ATOM 974 O O . SER A 1 116 ? -32.059 13.046 16.646 1.00 43.31 116 SER A O 1
ATOM 976 N N . THR A 1 117 ? -33.297 11.626 17.900 1.00 45.78 117 THR A N 1
ATOM 977 C CA . THR A 1 117 ? -34.525 12.356 18.211 1.00 45.78 117 THR A CA 1
ATOM 978 C C . THR A 1 117 ? -34.480 13.881 17.968 1.00 45.78 117 THR A C 1
ATOM 980 O O . THR A 1 117 ? -33.588 14.565 18.477 1.00 45.78 117 THR A O 1
ATOM 983 N N . PRO A 1 118 ? -35.462 14.453 17.244 1.00 46.53 118 PRO A N 1
ATOM 984 C CA . PRO A 1 118 ? -35.477 15.864 16.871 1.00 46.53 118 PRO A CA 1
ATOM 985 C C . PRO A 1 118 ? -35.894 16.737 18.061 1.00 46.53 118 PRO A C 1
ATOM 987 O O . PRO A 1 118 ? -37.058 17.108 18.181 1.00 46.53 118 PRO A O 1
ATOM 990 N N . THR A 1 119 ? -34.967 17.076 18.959 1.00 48.25 119 THR A N 1
ATOM 991 C CA . THR A 1 119 ? -35.318 17.974 20.079 1.00 48.25 119 THR A CA 1
ATOM 992 C C . THR A 1 119 ? -34.262 18.990 20.498 1.00 48.25 119 THR A C 1
ATOM 994 O O . THR A 1 119 ? -34.487 19.719 21.460 1.00 48.25 119 THR A O 1
ATOM 997 N N . ALA A 1 120 ? -33.159 19.151 19.766 1.00 49.97 120 ALA A N 1
ATOM 998 C CA . ALA A 1 120 ? -32.202 20.220 20.052 1.00 49.97 120 ALA A CA 1
ATOM 999 C C . ALA A 1 120 ? -31.879 21.036 18.797 1.00 49.97 120 ALA A C 1
ATOM 1001 O O . ALA A 1 120 ? -31.487 20.491 17.768 1.00 49.97 120 ALA A O 1
ATOM 1002 N N . LYS A 1 121 ? -32.064 22.360 18.900 1.00 46.47 121 LYS A N 1
ATOM 1003 C CA . LYS A 1 121 ? -31.685 23.345 17.878 1.00 46.47 121 LYS A CA 1
ATOM 1004 C C . LYS A 1 121 ? -30.229 23.110 17.439 1.00 46.47 121 LYS A C 1
ATOM 1006 O O . LYS A 1 121 ? -29.364 23.036 18.312 1.00 46.47 121 LYS A O 1
ATOM 1011 N N . PRO A 1 122 ? -29.941 23.046 16.129 1.00 42.72 122 PRO A N 1
ATOM 1012 C CA . PRO A 1 122 ? -28.583 22.867 15.645 1.00 42.72 122 PRO A CA 1
ATOM 1013 C C . PRO A 1 122 ? -27.787 24.151 15.887 1.00 42.72 122 PRO A C 1
ATOM 1015 O O . PRO A 1 122 ? -28.040 25.189 15.275 1.00 42.72 122 PRO A O 1
ATOM 1018 N N . THR A 1 123 ? -26.818 24.093 16.794 1.00 48.41 123 THR A N 1
ATOM 1019 C CA . THR A 1 123 ? -25.691 25.024 16.786 1.00 48.41 123 THR A CA 1
ATOM 1020 C C . THR A 1 123 ? -24.802 24.694 15.582 1.00 48.41 123 THR A C 1
ATOM 1022 O O . THR A 1 123 ? -24.599 23.516 15.282 1.00 48.41 123 THR A O 1
ATOM 1025 N N . PRO A 1 124 ? -24.258 25.693 14.864 1.00 40.59 124 PRO A N 1
ATOM 1026 C CA . PRO A 1 124 ? -23.397 25.467 13.710 1.00 40.59 124 PRO A CA 1
ATOM 1027 C C . PRO A 1 124 ? -21.998 25.053 14.187 1.00 40.59 124 PRO A C 1
ATOM 1029 O O . PRO A 1 124 ? -21.042 25.821 14.129 1.00 40.59 124 PRO A O 1
ATOM 1032 N N . THR A 1 125 ? -21.868 23.836 14.711 1.00 45.00 125 THR A N 1
ATOM 1033 C CA . THR A 1 125 ? -20.565 23.189 14.863 1.00 45.00 125 THR A CA 1
ATOM 1034 C C . THR A 1 125 ? -20.066 22.812 13.475 1.00 45.00 125 THR A C 1
ATOM 1036 O O . THR A 1 125 ? -20.725 22.075 12.746 1.00 45.00 125 THR A O 1
ATOM 1039 N N . SER A 1 126 ? -18.928 23.401 13.113 1.00 49.03 126 SER A N 1
ATOM 1040 C CA . SER A 1 126 ? -18.153 23.226 11.883 1.00 49.03 126 SER A CA 1
ATOM 1041 C C . SER A 1 126 ? -18.383 21.901 11.151 1.00 49.03 126 SER A C 1
ATOM 1043 O O . SER A 1 126 ? -18.178 20.832 11.718 1.00 49.03 126 SER A O 1
ATOM 1045 N N . SER A 1 127 ? -18.656 21.985 9.850 1.00 51.47 127 SER A N 1
ATOM 1046 C CA . SER A 1 127 ? -18.710 20.906 8.847 1.00 51.47 127 SER A CA 1
ATOM 1047 C C . SER A 1 127 ? -17.404 20.094 8.671 1.00 51.47 127 SER A C 1
ATOM 1049 O O . SER A 1 127 ? -17.193 19.466 7.638 1.00 51.47 127 SER A O 1
ATOM 1051 N N . SER A 1 128 ? -16.506 20.109 9.660 1.00 57.22 128 SER A N 1
ATOM 1052 C CA . SER A 1 128 ? -15.139 19.579 9.610 1.00 57.22 128 SER A CA 1
ATOM 1053 C C . SER A 1 128 ? -15.014 18.103 10.009 1.00 57.22 128 SER A C 1
ATOM 1055 O O . SER A 1 128 ? -13.929 17.540 9.857 1.00 57.22 128 SER A O 1
ATOM 1057 N N . ASP A 1 129 ? -16.068 17.475 10.534 1.00 71.19 129 ASP A N 1
ATOM 1058 C CA . ASP A 1 129 ? -15.937 16.177 11.216 1.00 71.19 129 ASP A CA 1
ATOM 1059 C C . ASP A 1 129 ? -16.353 14.964 10.369 1.00 71.19 129 ASP A C 1
ATOM 1061 O O . ASP A 1 129 ? -16.223 13.834 10.829 1.00 71.19 129 ASP A O 1
ATOM 1065 N N . THR A 1 130 ? -16.808 15.155 9.128 1.00 86.69 130 THR A N 1
ATOM 1066 C CA . THR A 1 130 ? -17.231 14.054 8.242 1.00 86.69 130 THR A CA 1
ATOM 1067 C C . THR A 1 130 ? -16.352 13.959 7.003 1.00 86.69 130 THR A C 1
ATOM 1069 O O . THR A 1 130 ? -16.079 14.971 6.357 1.00 86.69 130 THR A O 1
ATOM 1072 N N . ILE A 1 131 ? -15.960 12.744 6.613 1.00 92.69 131 ILE A N 1
ATOM 1073 C CA . ILE A 1 131 ? -15.283 12.524 5.329 1.00 92.69 131 ILE A CA 1
ATOM 1074 C C . ILE A 1 131 ? -16.299 12.411 4.189 1.00 92.69 131 ILE A C 1
ATOM 1076 O O . ILE A 1 131 ? -17.416 11.927 4.371 1.00 92.69 131 ILE A O 1
ATOM 1080 N N . THR A 1 132 ? -15.913 12.833 2.985 1.00 93.62 132 THR A N 1
ATOM 1081 C CA . THR A 1 132 ? -16.799 12.727 1.817 1.00 93.62 132 THR A CA 1
ATOM 1082 C C . THR A 1 132 ? -17.030 11.258 1.425 1.00 93.62 132 THR A C 1
ATOM 1084 O O . THR A 1 132 ? -16.151 10.415 1.633 1.00 93.62 132 THR A O 1
ATOM 1087 N N . PRO A 1 133 ? -18.152 10.913 0.763 1.00 94.19 133 PRO A N 1
ATOM 1088 C CA . PRO A 1 133 ? -18.375 9.547 0.278 1.00 94.19 133 PRO A CA 1
ATOM 1089 C C . PRO A 1 133 ? -17.289 9.052 -0.691 1.00 94.19 133 PRO A C 1
ATOM 1091 O O . PRO A 1 133 ? -16.982 7.861 -0.738 1.00 94.19 133 PRO A O 1
ATOM 1094 N N . ALA A 1 134 ? -16.692 9.958 -1.475 1.00 95.62 134 ALA A N 1
ATOM 1095 C CA . ALA A 1 134 ? -15.582 9.632 -2.367 1.00 95.62 134 ALA A CA 1
ATOM 1096 C C . ALA A 1 134 ? -14.304 9.289 -1.585 1.00 95.62 134 ALA A C 1
ATOM 1098 O O . ALA A 1 134 ? -13.656 8.292 -1.907 1.00 95.62 134 ALA A O 1
ATOM 1099 N N . ALA A 1 135 ? -13.990 10.069 -0.543 1.00 96.12 135 ALA A N 1
ATOM 1100 C CA . ALA A 1 135 ? -12.890 9.807 0.380 1.00 96.12 135 ALA A CA 1
ATOM 1101 C C . ALA A 1 135 ? -13.076 8.476 1.116 1.00 96.12 135 ALA A C 1
ATOM 1103 O O . ALA A 1 135 ? -12.153 7.666 1.136 1.00 96.12 135 ALA A O 1
ATOM 1104 N N . HIS A 1 136 ? -14.282 8.205 1.628 1.00 96.12 136 HIS A N 1
ATOM 1105 C CA . HIS A 1 136 ? -14.607 6.930 2.268 1.00 96.12 136 HIS A CA 1
ATOM 1106 C C . HIS A 1 136 ? -14.342 5.747 1.330 1.00 96.12 136 HIS A C 1
ATOM 1108 O O . HIS A 1 136 ? -13.577 4.853 1.673 1.00 96.12 136 HIS A O 1
ATOM 1114 N N . ARG A 1 137 ? -14.881 5.775 0.101 1.00 97.19 137 ARG A N 1
ATOM 1115 C CA . ARG A 1 137 ? -14.639 4.707 -0.888 1.00 97.19 137 ARG A CA 1
ATOM 1116 C C . ARG A 1 137 ? -13.157 4.535 -1.216 1.00 97.19 137 ARG A C 1
ATOM 1118 O O . ARG A 1 137 ? -12.691 3.406 -1.322 1.00 97.19 137 ARG A O 1
ATOM 1125 N N . PHE A 1 138 ? -12.422 5.632 -1.389 1.00 98.12 138 PHE A N 1
ATOM 1126 C CA . PHE A 1 138 ? -10.984 5.583 -1.659 1.00 98.12 138 PHE A CA 1
ATOM 1127 C C . PHE A 1 138 ? -10.217 4.912 -0.510 1.00 98.12 138 PHE A C 1
ATOM 1129 O O . PHE A 1 138 ? -9.411 4.015 -0.753 1.00 98.12 138 PHE A O 1
ATOM 1136 N N . ILE A 1 139 ? -10.529 5.294 0.732 1.00 98.19 139 ILE A N 1
ATOM 1137 C CA . ILE A 1 139 ? -9.961 4.71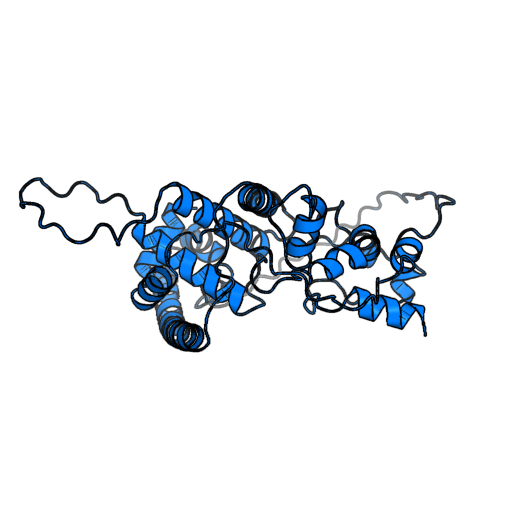4 1.952 1.00 98.19 139 ILE A CA 1
ATOM 1138 C C . ILE A 1 139 ? -10.279 3.218 2.053 1.00 98.19 139 ILE A C 1
ATOM 1140 O O . ILE A 1 139 ? -9.367 2.416 2.252 1.00 98.19 139 ILE A O 1
ATOM 1144 N N . THR A 1 140 ? -11.545 2.827 1.882 1.00 98.00 140 THR A N 1
ATOM 1145 C CA . THR A 1 140 ? -11.966 1.423 1.970 1.00 98.00 140 THR A CA 1
ATOM 1146 C C . THR A 1 140 ? -11.250 0.566 0.932 1.00 98.00 140 THR A C 1
ATOM 1148 O O . THR A 1 140 ? -10.699 -0.468 1.292 1.00 98.00 140 THR A O 1
ATOM 1151 N N . ILE A 1 141 ? -11.173 1.014 -0.328 1.00 98.25 141 ILE A N 1
ATOM 1152 C CA . ILE A 1 141 ? -10.497 0.263 -1.399 1.00 98.25 141 ILE A CA 1
ATOM 1153 C C . ILE A 1 141 ? -8.991 0.128 -1.115 1.00 98.25 141 ILE A C 1
ATOM 1155 O O . ILE A 1 141 ? -8.424 -0.943 -1.333 1.00 98.25 141 ILE A O 1
ATOM 1159 N N . TYR A 1 142 ? -8.333 1.171 -0.594 1.00 98.62 142 TYR A N 1
ATOM 1160 C CA . TYR A 1 142 ? -6.926 1.066 -0.188 1.00 98.62 142 TYR A CA 1
ATOM 1161 C C . TYR A 1 142 ? -6.732 0.038 0.929 1.00 98.62 142 TYR A C 1
ATOM 1163 O O . TYR A 1 142 ? -5.853 -0.818 0.849 1.00 98.62 142 TYR A O 1
ATOM 1171 N N . LEU A 1 143 ? -7.563 0.097 1.971 1.00 98.38 143 LEU A N 1
ATOM 1172 C CA . LEU A 1 143 ? -7.465 -0.826 3.098 1.00 98.38 143 LEU A CA 1
ATOM 1173 C C . LEU A 1 143 ? -7.804 -2.269 2.681 1.00 98.38 143 LEU A C 1
ATOM 1175 O O . LEU A 1 143 ? -7.121 -3.182 3.137 1.00 98.38 143 LEU A O 1
ATOM 1179 N N . SER A 1 144 ? -8.739 -2.490 1.745 1.00 98.38 144 SER A N 1
ATOM 1180 C CA . SER A 1 144 ? -8.950 -3.805 1.112 1.00 98.38 144 SER A CA 1
ATOM 1181 C C . SER A 1 144 ? -7.674 -4.338 0.465 1.00 98.38 144 SER A C 1
ATOM 1183 O O . SER A 1 144 ? -7.338 -5.506 0.639 1.00 98.38 144 SER A O 1
ATOM 1185 N N . ALA A 1 145 ? -6.944 -3.494 -0.268 1.00 98.38 145 ALA A N 1
ATOM 1186 C CA . ALA A 1 145 ? -5.698 -3.883 -0.924 1.00 98.38 145 ALA A CA 1
ATOM 1187 C C . ALA A 1 145 ? -4.594 -4.254 0.085 1.00 98.38 145 ALA A C 1
ATOM 1189 O O . ALA A 1 145 ? -3.850 -5.214 -0.129 1.00 98.38 145 ALA A O 1
ATOM 1190 N N . VAL A 1 146 ? -4.513 -3.532 1.209 1.00 97.88 146 VAL A N 1
ATOM 1191 C CA . VAL A 1 146 ? -3.600 -3.841 2.327 1.00 97.88 146 VAL A CA 1
ATOM 1192 C C . VAL A 1 146 ? -3.976 -5.166 3.008 1.00 97.88 146 VAL A C 1
ATOM 1194 O O . VAL A 1 146 ? -3.100 -5.985 3.306 1.00 97.88 146 VAL A O 1
ATOM 1197 N N . LEU A 1 147 ? -5.274 -5.417 3.209 1.00 97.50 147 LEU A N 1
ATOM 1198 C CA . LEU A 1 147 ? -5.780 -6.672 3.771 1.00 97.50 147 LEU A CA 1
ATOM 1199 C C . LEU A 1 147 ? -5.509 -7.862 2.850 1.00 97.50 147 LEU A C 1
ATOM 1201 O O . LEU A 1 147 ? -4.993 -8.876 3.318 1.00 97.50 147 LEU A O 1
ATOM 1205 N N . GLU A 1 148 ? -5.780 -7.731 1.550 1.00 97.44 148 GLU A N 1
ATOM 1206 C CA . GLU A 1 148 ? -5.485 -8.763 0.549 1.00 97.44 148 GLU A CA 1
ATOM 1207 C C . GLU A 1 148 ? -3.991 -9.099 0.532 1.00 97.44 148 GLU A C 1
ATOM 1209 O O . GLU A 1 148 ? -3.624 -10.270 0.611 1.00 97.44 148 GLU A O 1
ATOM 1214 N N . ARG A 1 149 ? -3.112 -8.085 0.505 1.00 95.62 149 ARG A N 1
ATOM 1215 C CA . ARG A 1 149 ? -1.657 -8.303 0.526 1.00 95.62 149 ARG A CA 1
ATOM 1216 C C . ARG A 1 149 ? -1.212 -9.114 1.739 1.00 95.62 149 ARG A C 1
ATOM 1218 O O . ARG A 1 149 ? -0.296 -9.923 1.621 1.00 95.62 149 ARG A O 1
ATOM 1225 N N . HIS A 1 150 ? -1.807 -8.861 2.898 1.00 94.31 150 HIS A N 1
ATOM 1226 C CA . HIS A 1 150 ? -1.416 -9.512 4.140 1.00 94.31 150 HIS A CA 1
ATOM 1227 C C . HIS A 1 150 ? -2.014 -10.914 4.297 1.00 94.31 150 HIS A C 1
ATOM 1229 O O . HIS A 1 150 ? -1.315 -11.834 4.713 1.00 94.31 150 HIS A O 1
ATOM 1235 N N . ASN A 1 151 ? -3.302 -11.079 3.992 1.00 95.06 151 ASN A N 1
ATOM 1236 C CA . ASN A 1 151 ? -4.034 -12.314 4.274 1.00 95.06 151 ASN A CA 1
ATOM 1237 C C . ASN A 1 151 ? -3.961 -13.322 3.120 1.00 95.06 151 ASN A C 1
ATOM 1239 O O . ASN A 1 151 ? -3.953 -14.524 3.367 1.00 95.06 151 ASN A O 1
ATOM 1243 N N . THR A 1 152 ? -3.875 -12.848 1.876 1.00 95.75 152 THR A N 1
ATOM 1244 C CA . THR A 1 152 ? -3.871 -13.670 0.657 1.00 95.75 152 THR A CA 1
ATOM 1245 C C . THR A 1 152 ? -2.898 -13.082 -0.380 1.00 95.75 152 THR A C 1
ATOM 1247 O O . THR A 1 152 ? -3.325 -12.577 -1.421 1.00 95.75 152 THR A O 1
ATOM 1250 N N . PRO A 1 153 ? -1.573 -13.122 -0.129 1.00 93.75 153 PRO A N 1
ATOM 1251 C CA . PRO A 1 153 ? -0.567 -12.403 -0.922 1.00 93.75 153 PRO A CA 1
ATOM 1252 C C . PRO A 1 153 ? -0.456 -12.835 -2.395 1.00 93.75 153 PRO A C 1
ATOM 1254 O O . PRO A 1 153 ? 0.184 -12.125 -3.176 1.00 93.75 153 PRO A O 1
ATOM 1257 N N . THR A 1 154 ? -1.054 -13.966 -2.772 1.00 94.81 154 THR A N 1
ATOM 1258 C CA . THR A 1 154 ? -1.109 -14.502 -4.143 1.00 94.81 154 THR A CA 1
ATOM 1259 C C . THR A 1 154 ? -2.336 -14.038 -4.937 1.00 94.81 154 THR A C 1
ATOM 1261 O O . THR A 1 154 ? -2.394 -14.257 -6.143 1.00 94.81 154 THR A O 1
ATOM 1264 N N . LEU A 1 155 ? -3.313 -13.391 -4.290 1.00 96.44 155 LEU A N 1
ATOM 1265 C CA . LEU A 1 155 ? -4.462 -12.760 -4.948 1.00 96.44 155 LEU A CA 1
ATOM 1266 C C . LEU A 1 155 ? -4.183 -11.280 -5.198 1.00 96.44 155 LEU A C 1
ATOM 1268 O O . LEU A 1 155 ? -3.554 -10.626 -4.370 1.00 96.44 155 LEU A O 1
ATOM 1272 N N . PHE A 1 156 ? -4.656 -10.741 -6.322 1.00 97.56 156 PHE A N 1
ATOM 1273 C CA . PHE A 1 156 ? -4.328 -9.374 -6.754 1.00 97.56 156 PHE A CA 1
ATOM 1274 C C . PHE A 1 156 ? -5.549 -8.467 -6.947 1.00 97.56 156 PHE A C 1
ATOM 1276 O O . PHE A 1 156 ? -5.389 -7.298 -7.285 1.00 97.56 156 PHE A O 1
ATOM 1283 N N . THR A 1 157 ? -6.765 -8.976 -6.764 1.00 98.31 157 THR A N 1
ATOM 1284 C CA . THR A 1 157 ? -8.014 -8.305 -7.144 1.00 98.31 157 THR A CA 1
ATOM 1285 C C . THR A 1 157 ? -8.185 -6.940 -6.476 1.00 98.31 157 THR A C 1
ATOM 1287 O O . THR A 1 157 ? -8.434 -5.946 -7.161 1.00 98.31 157 THR A O 1
ATOM 1290 N N . ALA A 1 158 ? -8.031 -6.861 -5.154 1.00 98.31 158 ALA A N 1
ATOM 1291 C CA . ALA A 1 158 ? -8.193 -5.622 -4.400 1.00 98.31 158 ALA A CA 1
ATOM 1292 C C . ALA A 1 158 ? -7.047 -4.638 -4.669 1.00 98.31 158 ALA A C 1
ATOM 1294 O O . ALA A 1 158 ? -7.292 -3.442 -4.843 1.00 98.31 158 ALA A O 1
ATOM 1295 N N . ARG A 1 159 ? -5.803 -5.130 -4.766 1.00 98.38 159 ARG A N 1
ATOM 1296 C CA . ARG A 1 159 ? -4.639 -4.302 -5.127 1.00 98.38 159 ARG A CA 1
ATOM 1297 C C . ARG A 1 159 ? -4.784 -3.680 -6.513 1.00 98.38 159 ARG A C 1
ATOM 1299 O O . ARG A 1 159 ? -4.590 -2.477 -6.667 1.00 98.38 159 ARG A O 1
ATOM 1306 N N . GLU A 1 160 ? -5.190 -4.466 -7.505 1.00 98.50 160 GLU A N 1
ATOM 1307 C CA . GLU A 1 160 ? -5.456 -3.995 -8.868 1.00 98.50 160 GLU A CA 1
ATOM 1308 C C . GLU A 1 160 ? -6.601 -2.977 -8.906 1.00 98.50 160 GLU A C 1
ATOM 1310 O O . GLU A 1 160 ? -6.492 -1.933 -9.556 1.00 98.50 160 GLU A O 1
ATOM 1315 N N . ALA A 1 161 ? -7.692 -3.249 -8.181 1.00 98.56 161 ALA A N 1
ATOM 1316 C CA . ALA A 1 161 ? -8.818 -2.327 -8.069 1.00 98.56 161 ALA A CA 1
ATOM 1317 C C . ALA A 1 161 ? -8.393 -0.986 -7.454 1.00 98.56 161 ALA A C 1
ATOM 1319 O O . ALA A 1 161 ? -8.778 0.070 -7.966 1.00 98.56 161 ALA A O 1
ATOM 1320 N N . PHE A 1 162 ? -7.554 -1.008 -6.411 1.00 98.69 162 PHE A N 1
ATOM 1321 C CA . PHE A 1 162 ? -7.007 0.212 -5.831 1.00 98.69 162 PHE A CA 1
ATOM 1322 C C . PHE A 1 162 ? -6.139 0.980 -6.823 1.00 98.69 162 PHE A C 1
ATOM 1324 O O . PHE A 1 162 ? -6.373 2.168 -6.994 1.00 98.69 162 PHE A O 1
ATOM 1331 N N . ILE A 1 163 ? -5.178 0.341 -7.499 1.00 98.56 163 ILE A N 1
ATOM 1332 C CA . ILE A 1 163 ? -4.258 1.049 -8.409 1.00 98.56 163 ILE A CA 1
ATOM 1333 C C . ILE A 1 163 ? -5.040 1.722 -9.543 1.00 98.56 163 ILE A C 1
ATOM 1335 O O . ILE A 1 163 ? -4.817 2.896 -9.834 1.00 98.56 163 ILE A O 1
ATOM 1339 N N . LYS A 1 164 ? -6.024 1.025 -10.128 1.00 98.25 164 LYS A N 1
ATOM 1340 C CA . LYS A 1 164 ? -6.923 1.596 -11.146 1.00 98.25 164 LYS A CA 1
ATOM 1341 C C . LYS A 1 164 ? -7.724 2.778 -10.603 1.00 98.25 164 LYS A C 1
ATOM 1343 O O . LYS A 1 164 ? -7.832 3.820 -11.256 1.00 98.25 164 LYS A O 1
ATOM 1348 N N . ARG A 1 165 ? -8.283 2.643 -9.395 1.00 98.00 165 ARG A N 1
ATOM 1349 C CA . ARG A 1 165 ? -9.031 3.729 -8.755 1.00 98.00 165 ARG A CA 1
ATOM 1350 C C . ARG A 1 165 ? -8.131 4.915 -8.432 1.00 98.00 165 ARG A C 1
ATOM 1352 O O . ARG A 1 165 ? -8.535 6.042 -8.676 1.00 98.00 165 ARG A O 1
ATOM 1359 N N . TRP A 1 166 ? -6.935 4.674 -7.909 1.00 98.19 166 TRP A N 1
ATOM 1360 C CA . TRP A 1 166 ? -5.937 5.690 -7.605 1.00 98.19 166 TRP A CA 1
ATOM 1361 C C . TRP A 1 166 ? -5.547 6.456 -8.865 1.00 98.19 166 TRP A C 1
ATOM 1363 O O . TRP A 1 166 ? -5.597 7.678 -8.854 1.00 98.19 166 TRP A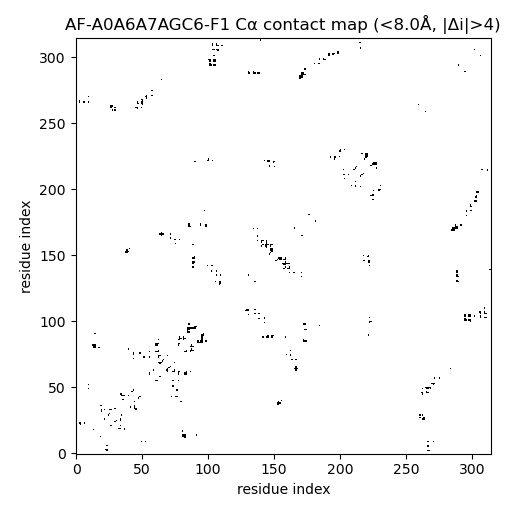 O 1
ATOM 1373 N N . LYS A 1 167 ? -5.262 5.761 -9.970 1.00 96.81 167 LYS A N 1
ATOM 1374 C CA . LYS A 1 167 ? -4.866 6.376 -11.245 1.00 96.81 167 LYS A CA 1
ATOM 1375 C C . LYS A 1 167 ? -5.916 7.352 -11.786 1.00 96.81 167 LYS A C 1
ATOM 1377 O O . LYS A 1 167 ? -5.587 8.429 -12.257 1.00 96.81 167 LYS A O 1
ATOM 1382 N N . THR A 1 168 ? -7.190 6.976 -11.679 1.00 96.50 168 THR A N 1
ATOM 1383 C CA . THR A 1 168 ? -8.333 7.729 -12.232 1.00 96.50 168 THR A CA 1
ATOM 1384 C C . THR A 1 168 ? -8.946 8.748 -11.270 1.00 96.50 168 THR A C 1
ATOM 1386 O O . THR A 1 168 ? -9.839 9.504 -11.648 1.00 96.50 168 THR A O 1
ATOM 1389 N N . SER A 1 169 ? -8.527 8.748 -10.006 1.00 96.50 169 SER A N 1
ATOM 1390 C CA . SER A 1 169 ? -9.108 9.571 -8.945 1.00 96.50 169 SER A CA 1
ATOM 1391 C C . SER A 1 169 ? -8.249 10.809 -8.673 1.00 96.50 169 SER A C 1
ATOM 1393 O O . SER A 1 169 ? -7.024 10.679 -8.630 1.00 96.50 169 SER A O 1
ATOM 1395 N N . PRO A 1 170 ? -8.853 11.972 -8.354 1.00 96.62 170 PRO A N 1
ATOM 1396 C CA . PRO A 1 170 ? -8.102 13.138 -7.878 1.00 96.62 170 PRO A CA 1
ATOM 1397 C C . PRO A 1 170 ? -7.522 12.924 -6.470 1.00 96.62 170 PRO A C 1
ATOM 1399 O O . PRO A 1 170 ? -6.683 13.697 -6.023 1.00 96.62 170 PRO A O 1
ATOM 1402 N N . LEU A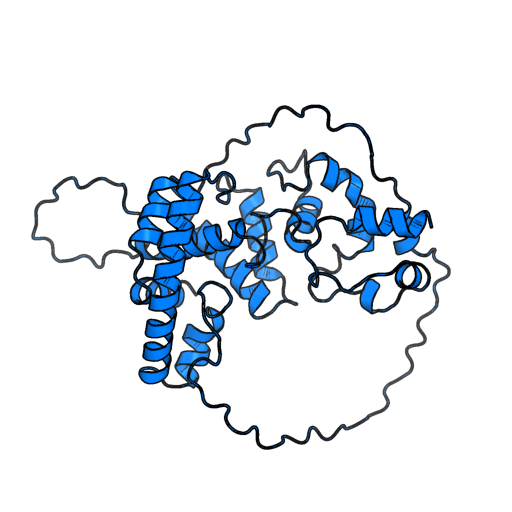 1 171 ? -7.978 11.887 -5.756 1.00 97.62 171 LEU A N 1
ATOM 1403 C CA . LEU A 1 171 ? -7.487 11.541 -4.422 1.00 97.62 171 LEU A CA 1
ATOM 1404 C C . LEU A 1 171 ? -6.164 10.771 -4.470 1.00 97.62 171 LEU A C 1
ATOM 1406 O O . LEU A 1 171 ? -6.025 9.822 -5.247 1.00 97.62 171 LEU A O 1
ATOM 1410 N N . ASP A 1 172 ? -5.246 11.125 -3.582 1.00 97.38 172 ASP A N 1
ATOM 1411 C CA . ASP A 1 172 ? -3.938 10.507 -3.395 1.00 97.38 172 ASP A CA 1
ATOM 1412 C C . ASP A 1 172 ? -3.692 10.098 -1.927 1.00 97.38 172 ASP A C 1
ATOM 1414 O O . ASP A 1 172 ? -4.430 10.464 -1.009 1.00 97.38 172 ASP A O 1
ATOM 1418 N N . LEU A 1 173 ? -2.655 9.293 -1.709 1.00 97.56 173 LEU A N 1
ATOM 1419 C CA . LEU A 1 173 ? -2.116 8.966 -0.399 1.00 97.56 173 LEU A CA 1
ATOM 1420 C C . LEU A 1 173 ? -1.393 10.181 0.200 1.00 97.56 173 LEU A C 1
ATOM 1422 O O . LEU A 1 173 ? -0.934 11.090 -0.489 1.00 97.56 173 LEU A O 1
ATOM 1426 N N . PHE A 1 174 ? -1.229 10.184 1.518 1.00 97.06 174 PHE A N 1
ATOM 1427 C CA . PHE A 1 174 ? -0.411 11.183 2.191 1.00 97.06 174 PHE A CA 1
ATOM 1428 C C . PHE A 1 174 ? 1.073 10.897 1.929 1.00 97.06 174 PHE A C 1
ATOM 1430 O O . PHE A 1 174 ? 1.660 9.999 2.534 1.00 97.06 174 PHE A O 1
ATOM 1437 N N . THR A 1 175 ? 1.681 11.669 1.031 1.00 94.75 175 THR A N 1
ATOM 1438 C CA . THR A 1 175 ? 3.093 11.531 0.626 1.00 94.75 175 THR A CA 1
ATOM 1439 C C . THR A 1 175 ? 4.003 12.566 1.298 1.00 94.75 175 THR A C 1
ATOM 1441 O O . THR A 1 175 ? 5.156 12.281 1.627 1.00 94.75 175 THR A O 1
ATOM 1444 N N . ASN A 1 176 ? 3.475 13.760 1.577 1.00 92.88 176 ASN A N 1
ATOM 1445 C CA . ASN A 1 176 ? 4.236 14.916 2.058 1.00 92.88 176 ASN A CA 1
ATOM 1446 C C . ASN A 1 176 ? 3.991 15.208 3.549 1.00 92.88 176 ASN A C 1
ATOM 1448 O O . ASN A 1 176 ? 3.347 16.191 3.912 1.00 92.88 176 ASN A O 1
ATOM 1452 N N . ILE A 1 177 ? 4.534 14.366 4.435 1.00 95.12 177 ILE A N 1
ATOM 1453 C CA . ILE A 1 177 ? 4.421 14.548 5.895 1.00 95.12 177 ILE A CA 1
ATOM 1454 C C . ILE A 1 177 ? 5.681 15.219 6.462 1.00 95.12 177 ILE A C 1
ATOM 1456 O O . ILE A 1 177 ? 6.779 14.649 6.425 1.00 95.12 177 ILE A O 1
ATOM 1460 N N . LYS A 1 178 ? 5.518 16.422 7.029 1.00 96.81 178 LYS A N 1
ATOM 1461 C CA . LYS A 1 178 ? 6.594 17.241 7.621 1.00 96.81 178 LYS A CA 1
ATOM 1462 C C . LYS A 1 178 ? 7.161 16.608 8.894 1.00 96.81 178 LYS A C 1
ATOM 1464 O O . LYS A 1 178 ? 6.454 15.912 9.615 1.00 96.81 178 LYS A O 1
ATOM 1469 N N . ALA A 1 179 ? 8.412 16.912 9.244 1.00 96.94 179 ALA A N 1
ATOM 1470 C CA . ALA A 1 179 ? 9.079 16.346 10.426 1.00 96.94 179 ALA A CA 1
ATOM 1471 C C . ALA A 1 179 ? 8.288 16.526 11.742 1.00 96.94 179 ALA A C 1
ATOM 1473 O O . ALA A 1 179 ? 8.187 15.590 12.538 1.00 96.94 179 ALA A O 1
ATOM 1474 N N . SER A 1 180 ? 7.660 17.689 11.947 1.00 97.25 180 SER A N 1
ATOM 1475 C CA . SER A 1 180 ? 6.795 17.947 13.108 1.00 97.25 180 SER A CA 1
ATOM 1476 C C . SER A 1 180 ? 5.566 17.032 13.138 1.00 97.25 180 SER A C 1
ATOM 1478 O O . SER A 1 180 ? 5.255 16.446 14.172 1.00 97.25 180 SER A O 1
ATOM 1480 N N . GLN A 1 181 ? 4.913 16.833 11.992 1.00 97.88 181 GLN A N 1
ATOM 1481 C CA . GLN A 1 181 ? 3.782 15.916 11.834 1.00 97.88 181 GLN A CA 1
ATOM 1482 C C . GLN A 1 181 ? 4.200 14.459 12.068 1.00 97.88 181 GLN A C 1
ATOM 1484 O O . GLN A 1 181 ? 3.507 13.730 12.774 1.00 97.88 181 GLN A O 1
ATOM 1489 N N . ARG A 1 182 ? 5.378 14.050 11.573 1.00 97.44 182 ARG A N 1
ATOM 1490 C CA . ARG A 1 182 ? 5.954 12.720 11.845 1.00 97.44 182 ARG A CA 1
ATOM 1491 C C . ARG A 1 182 ? 6.143 12.491 13.344 1.00 97.44 182 ARG A C 1
ATOM 1493 O O . ARG A 1 182 ? 5.819 11.416 13.839 1.00 97.44 182 ARG A O 1
ATOM 1500 N N . LYS A 1 183 ? 6.627 13.496 14.087 1.00 97.81 183 LYS A N 1
ATOM 1501 C CA . LYS A 1 183 ? 6.773 13.423 15.553 1.00 97.81 183 LYS A CA 1
ATOM 1502 C C . LYS A 1 183 ? 5.422 13.218 16.246 1.00 97.81 183 LYS A C 1
ATOM 1504 O O . LYS A 1 183 ? 5.327 12.382 17.144 1.00 97.81 183 LYS A O 1
ATOM 1509 N N . LEU A 1 184 ? 4.381 13.934 15.813 1.00 98.00 184 LEU A N 1
ATOM 1510 C CA . LEU A 1 184 ? 3.021 13.774 16.341 1.00 98.00 184 LEU A CA 1
ATOM 1511 C C . LEU A 1 184 ? 2.460 12.373 16.063 1.00 98.00 184 LEU A C 1
ATOM 1513 O O . LEU A 1 184 ? 1.956 11.734 16.985 1.00 98.00 184 LEU A O 1
ATOM 1517 N N . LEU A 1 185 ? 2.606 11.879 14.831 1.00 97.81 185 LEU A N 1
ATOM 1518 C CA . LEU A 1 185 ? 2.164 10.541 14.432 1.00 97.81 185 LEU A CA 1
ATOM 1519 C C . LEU A 1 185 ? 2.907 9.444 15.194 1.00 97.81 185 LEU A C 1
ATOM 1521 O O . LEU A 1 185 ? 2.269 8.542 15.721 1.00 97.81 185 LEU A O 1
ATOM 1525 N N . LYS A 1 186 ? 4.236 9.537 15.329 1.00 97.25 186 LYS A N 1
ATOM 1526 C CA . LYS A 1 186 ? 5.026 8.577 16.121 1.00 97.25 186 LYS A CA 1
ATOM 1527 C C . LYS A 1 186 ? 4.549 8.514 17.572 1.00 97.25 186 LYS A C 1
ATOM 1529 O O . LYS A 1 186 ? 4.345 7.422 18.093 1.00 97.25 186 LYS A O 1
ATOM 1534 N N . LYS A 1 187 ? 4.313 9.671 18.207 1.00 97.88 187 LYS A N 1
ATOM 1535 C CA . LYS A 1 187 ? 3.783 9.734 19.579 1.00 97.88 187 LYS A CA 1
ATOM 1536 C C . LYS A 1 187 ? 2.389 9.104 19.679 1.00 97.88 187 LYS A C 1
ATOM 1538 O O . LYS A 1 187 ? 2.143 8.329 20.598 1.00 97.88 187 LYS A O 1
ATOM 1543 N N . ALA A 1 188 ? 1.494 9.421 18.742 1.00 97.69 188 ALA A N 1
ATOM 1544 C CA . ALA A 1 188 ? 0.138 8.875 18.727 1.00 97.69 188 ALA A CA 1
ATOM 1545 C C . ALA A 1 188 ? 0.134 7.355 18.504 1.00 97.69 188 ALA A C 1
ATOM 1547 O O . ALA A 1 188 ? -0.552 6.637 19.221 1.00 97.69 188 ALA A O 1
ATOM 1548 N N . LEU A 1 189 ? 0.946 6.852 17.572 1.00 95.88 189 LEU A N 1
ATOM 1549 C CA . LEU A 1 189 ? 1.050 5.422 17.285 1.00 95.88 189 LEU A CA 1
ATOM 1550 C C . LEU A 1 189 ? 1.680 4.623 18.423 1.00 95.88 189 LEU A C 1
ATOM 1552 O O . LEU A 1 189 ? 1.244 3.506 18.666 1.00 95.88 189 LEU A O 1
ATOM 1556 N N . ALA A 1 190 ? 2.656 5.184 19.141 1.00 95.81 190 ALA A N 1
ATOM 1557 C CA . ALA A 1 190 ? 3.206 4.537 20.330 1.00 95.81 190 ALA A CA 1
ATOM 1558 C C . ALA A 1 190 ? 2.126 4.342 21.407 1.00 95.81 190 ALA A C 1
ATOM 1560 O O . ALA A 1 190 ? 1.995 3.248 21.948 1.00 95.81 190 ALA A O 1
ATOM 1561 N N . ARG A 1 191 ? 1.304 5.374 21.655 1.00 96.94 191 ARG A N 1
ATOM 1562 C CA . ARG A 1 191 ? 0.149 5.281 22.562 1.00 96.94 191 ARG A CA 1
ATOM 1563 C C . ARG A 1 191 ? -0.855 4.232 22.076 1.00 96.94 191 ARG A C 1
ATOM 1565 O O . ARG A 1 191 ? -1.212 3.328 22.825 1.00 96.94 191 ARG A O 1
ATOM 1572 N N . LEU A 1 192 ? -1.271 4.340 20.813 1.00 96.69 192 LEU A N 1
ATOM 1573 C CA . LEU A 1 192 ? -2.248 3.436 20.211 1.00 96.69 192 LEU A CA 1
ATOM 1574 C C . LEU A 1 192 ? -1.765 1.986 20.201 1.00 96.69 192 LEU A C 1
ATOM 1576 O O . LEU A 1 192 ? -2.598 1.104 20.315 1.00 96.69 192 LEU A O 1
ATOM 1580 N N . ASN A 1 193 ? -0.462 1.712 20.087 1.00 94.69 193 ASN A N 1
ATOM 1581 C CA . ASN A 1 193 ? 0.049 0.341 20.127 1.00 94.69 193 ASN A CA 1
ATOM 1582 C C . ASN A 1 193 ? -0.299 -0.350 21.454 1.00 94.69 193 ASN A C 1
ATOM 1584 O O . ASN A 1 193 ? -0.856 -1.441 21.445 1.00 94.69 193 ASN A O 1
ATOM 1588 N N . THR A 1 194 ? -0.050 0.318 22.584 1.00 94.38 194 THR A N 1
ATOM 1589 C CA . THR A 1 194 ? -0.408 -0.209 23.910 1.00 94.38 194 THR A CA 1
ATOM 1590 C C . THR A 1 194 ? -1.920 -0.326 24.097 1.00 94.38 194 THR A C 1
ATOM 1592 O O . THR A 1 194 ? -2.400 -1.263 24.729 1.00 94.38 194 THR A O 1
ATOM 1595 N N . GLU A 1 195 ? -2.696 0.619 23.565 1.00 96.69 195 GLU A N 1
ATOM 1596 C CA . GLU A 1 195 ? -4.159 0.556 23.647 1.00 96.69 195 GLU A CA 1
ATOM 1597 C C . GLU A 1 195 ? -4.736 -0.566 22.766 1.00 96.69 195 GLU A C 1
ATOM 1599 O O . GLU A 1 195 ? -5.668 -1.247 23.188 1.00 96.69 195 GLU A O 1
ATOM 1604 N N . TRP A 1 196 ? -4.162 -0.805 21.581 1.00 96.62 196 TRP A N 1
ATOM 1605 C CA . TRP A 1 196 ? -4.537 -1.905 20.690 1.00 96.62 196 TRP A CA 1
ATOM 1606 C C . TRP A 1 196 ? -4.268 -3.266 21.315 1.00 96.62 196 TRP A C 1
ATOM 1608 O O . TRP A 1 196 ? -5.130 -4.129 21.230 1.00 96.62 196 TRP A O 1
ATOM 1618 N N . GLU A 1 197 ? -3.121 -3.457 21.968 1.00 94.06 197 GLU A N 1
ATOM 1619 C CA . GLU A 1 197 ? -2.819 -4.711 22.671 1.00 94.06 197 GLU A CA 1
ATOM 1620 C C . GLU A 1 197 ? -3.906 -5.043 23.703 1.00 94.06 197 GLU A C 1
ATOM 1622 O O . GLU A 1 197 ? -4.420 -6.158 23.723 1.00 94.06 197 GLU A O 1
ATOM 1627 N N . ARG A 1 198 ? -4.338 -4.050 24.491 1.00 95.19 198 ARG A N 1
ATOM 1628 C CA . ARG A 1 198 ? -5.427 -4.225 25.465 1.00 95.19 198 ARG A CA 1
ATOM 1629 C C . ARG A 1 198 ? -6.769 -4.509 24.797 1.00 95.19 198 ARG A C 1
ATOM 1631 O O . ARG A 1 198 ? -7.511 -5.360 25.274 1.00 95.19 198 ARG A O 1
ATOM 1638 N N . GLU A 1 199 ? -7.101 -3.789 23.728 1.00 96.56 199 GLU A N 1
ATOM 1639 C CA . GLU A 1 199 ? -8.371 -3.980 23.017 1.00 96.56 199 GLU A CA 1
ATOM 1640 C C . GLU A 1 199 ? -8.444 -5.361 22.353 1.00 96.56 199 GLU A C 1
ATOM 1642 O O . GLU A 1 199 ? -9.491 -6.003 22.395 1.00 96.56 199 GLU A O 1
ATOM 1647 N N . LEU A 1 200 ? -7.336 -5.851 21.791 1.00 94.75 200 LEU A N 1
ATOM 1648 C CA . LEU A 1 200 ? -7.258 -7.196 21.223 1.00 94.75 200 LEU A CA 1
ATOM 1649 C C . LEU A 1 200 ? -7.396 -8.270 22.308 1.00 94.75 200 LEU A C 1
ATOM 1651 O O . LEU A 1 200 ? -8.160 -9.212 22.115 1.00 94.75 200 LEU A O 1
ATOM 1655 N N . ASP A 1 201 ? -6.765 -8.096 23.473 1.00 92.50 201 ASP A N 1
ATOM 1656 C CA . ASP A 1 201 ? -6.952 -9.005 24.611 1.00 92.50 201 ASP A CA 1
ATOM 1657 C C . ASP A 1 201 ? -8.420 -9.039 25.081 1.00 92.50 201 ASP A C 1
ATOM 1659 O O . ASP A 1 201 ? -8.946 -10.099 25.430 1.00 92.50 201 ASP A O 1
ATOM 1663 N N . ILE A 1 202 ? -9.108 -7.890 25.082 1.00 94.12 202 ILE A N 1
ATOM 1664 C CA . ILE A 1 202 ? -10.545 -7.810 25.385 1.00 94.12 202 ILE A CA 1
ATOM 1665 C C . ILE A 1 202 ? -11.355 -8.540 24.312 1.00 94.12 202 ILE A C 1
ATOM 1667 O O . ILE A 1 202 ? -12.231 -9.331 24.659 1.00 94.12 202 ILE A O 1
ATOM 1671 N N . ALA A 1 203 ? -11.070 -8.317 23.028 1.00 93.75 203 ALA A N 1
ATOM 1672 C CA . ALA A 1 203 ? -11.760 -8.988 21.929 1.00 93.75 203 ALA A CA 1
ATOM 1673 C C . ALA A 1 203 ? -11.622 -10.517 22.029 1.00 93.75 203 ALA A C 1
ATOM 1675 O O . ALA A 1 203 ? -12.629 -11.211 21.962 1.00 93.75 203 ALA A O 1
ATOM 1676 N N . VAL A 1 204 ? -10.420 -11.036 22.304 1.00 91.75 204 VAL A N 1
ATOM 1677 C CA . VAL A 1 204 ? -10.176 -12.480 22.498 1.00 91.75 204 VAL A CA 1
ATOM 1678 C C . VAL A 1 204 ? -10.947 -13.056 23.693 1.00 91.75 204 VAL A C 1
ATOM 1680 O O . VAL A 1 204 ? -11.376 -14.204 23.646 1.00 91.75 204 VAL A O 1
ATOM 1683 N N . ARG A 1 205 ? -11.127 -12.292 24.779 1.00 92.19 205 ARG A N 1
ATOM 1684 C CA . ARG A 1 205 ? -11.860 -12.754 25.977 1.00 92.19 205 ARG A CA 1
ATOM 1685 C C . ARG A 1 205 ? -13.376 -12.678 25.834 1.00 92.19 205 ARG A C 1
ATOM 1687 O O . ARG A 1 205 ? -14.085 -13.424 26.501 1.00 92.19 205 ARG A O 1
ATOM 1694 N N . THR A 1 206 ? -13.863 -11.708 25.065 1.00 94.56 206 THR A N 1
ATOM 1695 C CA . THR A 1 206 ? -15.296 -11.398 24.950 1.00 94.56 206 THR A CA 1
ATOM 1696 C C . THR A 1 206 ? -15.958 -12.095 23.771 1.00 94.56 206 THR A C 1
ATOM 1698 O O . THR A 1 206 ? -17.148 -12.389 23.845 1.00 94.56 206 THR A O 1
ATOM 1701 N N . MET A 1 207 ? -15.206 -12.360 22.705 1.00 93.75 207 MET A N 1
ATOM 1702 C CA . MET A 1 207 ? -15.662 -13.099 21.532 1.00 93.75 207 MET A CA 1
ATOM 1703 C C . MET A 1 207 ? -15.259 -14.565 21.661 1.00 93.75 207 MET A C 1
ATOM 1705 O O . MET A 1 207 ? -14.220 -14.885 22.242 1.00 93.75 207 MET A O 1
ATOM 1709 N N . ASP A 1 208 ? -16.053 -15.469 21.089 1.00 91.88 208 ASP A N 1
ATOM 1710 C CA . ASP A 1 208 ? -15.570 -16.833 20.901 1.00 91.88 208 ASP A CA 1
ATOM 1711 C C . ASP A 1 208 ? -14.421 -16.853 19.870 1.00 91.88 208 ASP A C 1
ATOM 1713 O O . ASP A 1 208 ? -14.231 -15.922 19.077 1.00 91.88 208 ASP A O 1
ATOM 1717 N N . ARG A 1 209 ? -13.620 -17.925 19.872 1.00 89.94 209 ARG A N 1
ATOM 1718 C CA . ARG A 1 209 ? -12.449 -18.017 18.988 1.00 89.94 209 ARG A CA 1
ATOM 1719 C C . ARG A 1 209 ? -12.823 -17.938 17.507 1.00 89.94 209 ARG A C 1
ATOM 1721 O O . ARG A 1 209 ? -12.093 -17.341 16.725 1.00 89.94 209 ARG A O 1
ATOM 1728 N N . LYS A 1 210 ? -13.956 -18.526 17.121 1.00 93.31 210 LYS A N 1
ATOM 1729 C CA . LYS A 1 210 ? -14.399 -18.574 15.725 1.00 93.31 210 LYS A CA 1
ATOM 1730 C C . LYS A 1 210 ? -14.828 -17.189 15.243 1.00 93.31 210 LYS A C 1
ATOM 1732 O O . LYS A 1 210 ? -14.508 -16.805 14.121 1.00 93.31 210 LYS A O 1
ATOM 1737 N N . GLU A 1 211 ? -15.529 -16.441 16.083 1.00 94.44 211 GLU A N 1
ATOM 1738 C CA . GLU A 1 211 ? -15.939 -15.068 15.840 1.00 94.44 211 GLU A CA 1
ATOM 1739 C C . GLU A 1 211 ? -14.718 -14.150 15.771 1.00 94.44 211 GLU A C 1
ATOM 1741 O O . GLU A 1 211 ? -14.613 -13.363 14.831 1.00 94.44 211 GLU A O 1
ATOM 1746 N N . TYR A 1 212 ? -13.762 -14.289 16.694 1.00 94.94 212 TYR A N 1
ATOM 1747 C CA . TYR A 1 212 ? -12.516 -13.524 16.654 1.00 94.94 212 TYR A CA 1
ATOM 1748 C C . TYR A 1 212 ? -11.725 -13.785 15.363 1.00 94.94 212 TYR A C 1
ATOM 1750 O O . TYR A 1 212 ? -11.335 -12.840 14.669 1.00 94.94 212 TYR A O 1
ATOM 1758 N N . ASP A 1 213 ? -11.533 -15.058 15.005 1.00 93.69 213 ASP A N 1
ATOM 1759 C CA . ASP A 1 213 ? -10.799 -15.463 13.803 1.00 93.69 213 ASP A CA 1
ATOM 1760 C C . ASP A 1 213 ? -11.477 -14.957 12.520 1.00 93.69 213 ASP A C 1
ATOM 1762 O O . ASP A 1 213 ? -10.799 -14.580 11.563 1.00 93.69 213 ASP A O 1
ATOM 1766 N N . ALA A 1 214 ? -12.811 -14.897 12.503 1.00 93.88 214 ALA A N 1
ATOM 1767 C CA . ALA A 1 214 ? -13.572 -14.397 11.364 1.00 93.88 214 ALA A CA 1
ATOM 1768 C C . ALA A 1 214 ? -13.596 -12.862 11.279 1.00 93.88 214 ALA A C 1
ATOM 1770 O O . ALA A 1 214 ? -13.498 -12.310 10.185 1.00 93.88 214 ALA A O 1
ATOM 1771 N N . ARG A 1 215 ? -13.751 -12.163 12.412 1.00 94.62 215 ARG A N 1
ATOM 1772 C CA . ARG A 1 215 ? -14.090 -10.729 12.436 1.00 94.62 215 ARG A CA 1
ATOM 1773 C C . ARG A 1 215 ? -12.941 -9.808 12.812 1.00 94.62 215 ARG A C 1
ATOM 1775 O O . ARG A 1 215 ? -12.994 -8.636 12.464 1.00 94.62 215 ARG A O 1
ATOM 1782 N N . VAL A 1 216 ? -11.931 -10.288 13.536 1.00 95.19 216 VAL A N 1
ATOM 1783 C CA . VAL A 1 216 ? -10.848 -9.445 14.075 1.00 95.19 216 VAL A CA 1
ATOM 1784 C C . VAL A 1 216 ? -9.491 -9.856 13.518 1.00 95.19 216 VAL A C 1
ATOM 1786 O O . VAL A 1 216 ? -8.752 -9.006 13.013 1.00 95.19 216 VAL A O 1
ATOM 1789 N N . ALA A 1 217 ? -9.172 -11.152 13.533 1.00 94.56 217 ALA A N 1
ATOM 1790 C CA . ALA A 1 217 ? -7.879 -11.671 13.087 1.00 94.56 217 ALA A CA 1
ATOM 1791 C C . ALA A 1 217 ? -7.448 -11.245 11.662 1.00 94.56 217 ALA A C 1
ATOM 1793 O O . ALA A 1 217 ? -6.242 -11.052 11.457 1.00 94.56 217 ALA A O 1
ATOM 1794 N N . PRO A 1 218 ? -8.351 -11.031 10.676 1.00 95.44 218 PRO A N 1
ATOM 1795 C CA . PRO A 1 218 ? -7.959 -10.533 9.357 1.00 95.44 218 PRO A CA 1
ATOM 1796 C C . PRO A 1 218 ? -7.320 -9.138 9.387 1.00 95.44 218 PRO A C 1
ATOM 1798 O O . PRO A 1 218 ? -6.499 -8.825 8.523 1.00 95.44 218 PRO A O 1
ATOM 1801 N N . PHE A 1 219 ? -7.663 -8.304 10.373 1.00 96.25 219 PHE A N 1
ATOM 1802 C CA . PHE A 1 219 ? -7.142 -6.943 10.501 1.00 96.25 219 PHE A CA 1
ATOM 1803 C C . PHE A 1 219 ? -5.786 -6.892 11.216 1.00 96.25 219 PHE A C 1
ATOM 1805 O O . PHE A 1 219 ? -4.959 -6.018 10.920 1.00 96.25 219 PHE A O 1
ATOM 1812 N N . VAL A 1 220 ? -5.553 -7.820 12.149 1.00 95.12 220 VAL A N 1
ATOM 1813 C CA . VAL A 1 220 ? -4.380 -7.842 13.033 1.00 95.12 220 VAL A CA 1
ATOM 1814 C C . VAL A 1 220 ? -3.099 -8.097 12.243 1.00 95.12 220 VAL A C 1
ATOM 1816 O O . VAL A 1 220 ? -3.014 -9.020 11.435 1.00 95.12 220 VAL A O 1
ATOM 1819 N N . GLY A 1 221 ? -2.095 -7.245 12.453 1.00 90.88 221 GLY A N 1
ATOM 1820 C CA . GLY A 1 221 ? -0.831 -7.256 11.711 1.00 90.88 221 GLY A CA 1
ATOM 1821 C C . GLY A 1 221 ? -0.900 -6.497 10.378 1.00 90.88 221 GLY A C 1
ATOM 1822 O O . GLY A 1 221 ? 0.086 -5.860 9.996 1.00 90.88 221 GLY A O 1
ATOM 1823 N N . SER A 1 222 ? -2.074 -6.452 9.736 1.00 92.75 222 SER A N 1
ATOM 1824 C CA . SER A 1 222 ? -2.300 -5.789 8.443 1.00 92.75 222 SER A CA 1
ATOM 1825 C C . SER A 1 222 ? -2.630 -4.301 8.567 1.00 92.75 222 SER A C 1
ATOM 1827 O O . SER A 1 222 ? -1.850 -3.454 8.138 1.00 92.75 222 SER A O 1
ATOM 1829 N N . VAL A 1 223 ? -3.778 -3.970 9.163 1.00 95.00 223 VAL A N 1
ATOM 1830 C CA . VAL A 1 223 ? -4.288 -2.589 9.252 1.00 95.00 223 VAL A CA 1
ATOM 1831 C C . VAL A 1 223 ? -4.266 -2.051 10.680 1.00 95.00 223 VAL A C 1
ATOM 1833 O O . VAL A 1 223 ? -4.230 -0.838 10.878 1.00 95.00 223 VAL A O 1
ATOM 1836 N N . ILE A 1 224 ? -4.189 -2.941 11.673 1.00 93.44 224 ILE A N 1
ATOM 1837 C CA . ILE A 1 224 ? -3.977 -2.607 13.087 1.00 93.44 224 ILE A CA 1
ATOM 1838 C C . ILE A 1 224 ? -2.707 -3.303 13.611 1.00 93.44 224 ILE A C 1
ATOM 1840 O O . ILE A 1 224 ? -2.307 -4.354 13.093 1.00 93.44 224 ILE A O 1
ATOM 1844 N N . PRO A 1 225 ? -1.964 -2.706 14.560 1.00 88.62 225 PRO A N 1
ATOM 1845 C CA . PRO A 1 225 ? -0.846 -3.384 15.219 1.00 88.62 225 PRO A CA 1
ATOM 1846 C C . PRO A 1 225 ? -1.336 -4.565 16.071 1.00 88.62 225 PRO A C 1
ATOM 1848 O O . PRO A 1 225 ? -2.484 -4.581 16.497 1.00 88.62 225 PRO A O 1
ATOM 1851 N N . GLY A 1 226 ? -0.459 -5.543 16.298 1.00 85.69 226 GLY A N 1
ATOM 1852 C CA . GLY A 1 226 ? -0.744 -6.727 17.112 1.00 85.69 226 GLY A CA 1
ATOM 1853 C C . GLY A 1 226 ? -0.262 -8.018 16.456 1.00 85.69 226 GLY A C 1
ATOM 1854 O O . GLY A 1 226 ? 0.183 -8.015 15.302 1.00 85.69 226 GLY A O 1
ATOM 1855 N N . ARG A 1 227 ? -0.352 -9.123 17.201 1.00 74.50 227 ARG A N 1
ATOM 1856 C CA . ARG A 1 227 ? -0.102 -10.477 16.690 1.00 74.50 227 ARG A CA 1
ATOM 1857 C C . ARG A 1 227 ? -1.414 -11.249 16.599 1.00 74.50 227 ARG A C 1
ATOM 1859 O O . ARG A 1 227 ? -2.264 -11.109 17.472 1.00 74.50 227 ARG A O 1
ATOM 1866 N N . LYS A 1 228 ? -1.588 -12.057 15.549 1.00 63.03 228 LYS A N 1
ATOM 1867 C CA . LYS A 1 228 ? -2.834 -12.820 15.339 1.00 63.03 228 LYS A CA 1
ATOM 1868 C C . LYS A 1 228 ? -3.103 -13.835 16.458 1.00 63.03 228 LYS A C 1
ATOM 1870 O O . LYS A 1 228 ? -4.254 -14.131 16.736 1.00 63.03 228 LYS A O 1
ATOM 1875 N N . ASP A 1 229 ? -2.046 -14.331 17.089 1.00 61.53 229 ASP A N 1
ATOM 1876 C CA . ASP A 1 229 ? -2.025 -15.338 18.153 1.00 61.53 229 ASP A CA 1
ATOM 1877 C C . ASP A 1 229 ? -1.980 -14.741 19.572 1.00 61.53 229 ASP A C 1
ATOM 1879 O O . ASP A 1 229 ? -1.810 -15.469 20.547 1.00 61.53 229 ASP A O 1
ATOM 1883 N N . GLN A 1 230 ? -2.115 -13.420 19.720 1.00 55.97 230 GLN A N 1
ATOM 1884 C CA . GLN A 1 230 ? -1.982 -12.753 21.014 1.00 55.97 230 GLN A CA 1
ATOM 1885 C C . GLN A 1 230 ? -2.977 -13.310 22.050 1.00 55.97 230 GLN A C 1
ATOM 1887 O O . GLN A 1 230 ? -4.186 -13.302 21.839 1.00 55.97 230 GLN A O 1
ATOM 1892 N N . GLY A 1 231 ? -2.451 -13.827 23.167 1.00 49.25 231 GLY A N 1
ATOM 1893 C CA . GLY A 1 231 ? -3.246 -14.375 24.274 1.00 49.25 231 GLY A CA 1
ATOM 1894 C C . GLY A 1 231 ? -3.835 -15.771 24.034 1.00 49.25 231 GLY A C 1
ATOM 1895 O O . GLY A 1 231 ? -4.371 -16.367 24.969 1.00 49.25 231 GLY A O 1
ATOM 1896 N N . LEU A 1 232 ? -3.697 -16.332 22.830 1.00 51.19 232 LEU A N 1
ATOM 1897 C CA . LEU A 1 232 ? -4.030 -17.724 22.564 1.00 51.19 232 LEU A CA 1
ATOM 1898 C C . LEU A 1 232 ? -2.809 -18.566 22.932 1.00 51.19 232 LEU A C 1
ATOM 1900 O O . LEU A 1 232 ? -1.794 -18.544 22.238 1.00 51.19 232 LEU A O 1
ATOM 1904 N N . MET A 1 233 ? -2.902 -19.316 24.035 1.00 42.44 233 MET A N 1
ATOM 1905 C CA . MET A 1 233 ? -1.968 -20.418 24.277 1.00 42.44 233 MET A CA 1
ATOM 1906 C C . MET A 1 233 ? -1.901 -21.248 22.988 1.00 42.44 233 MET A C 1
ATOM 1908 O O . MET A 1 233 ? -2.969 -21.543 22.430 1.00 42.44 233 MET A O 1
ATOM 1912 N N . PRO A 1 234 ? -0.702 -21.605 22.490 1.00 43.00 234 PRO A N 1
ATOM 1913 C CA . PRO A 1 234 ? -0.606 -22.534 21.382 1.00 43.00 234 PRO A CA 1
ATOM 1914 C C . PRO A 1 234 ? -1.375 -23.777 21.815 1.00 43.00 234 PRO A C 1
ATOM 1916 O O . PRO A 1 234 ? -1.002 -24.449 22.776 1.00 43.00 234 PRO A O 1
ATOM 1919 N N . VAL A 1 235 ? -2.509 -24.029 21.160 1.00 42.41 235 VAL A N 1
ATOM 1920 C CA . VAL A 1 235 ? -3.151 -25.335 21.263 1.00 42.41 235 VAL A CA 1
ATOM 1921 C C . VAL A 1 235 ? -2.058 -26.284 20.798 1.00 42.41 235 VAL A C 1
ATOM 1923 O O . VAL A 1 235 ? -1.543 -26.047 19.703 1.00 42.41 235 VAL A O 1
ATOM 1926 N N . PRO A 1 236 ? -1.634 -27.267 21.613 1.00 39.66 236 PRO A N 1
ATOM 1927 C CA . PRO A 1 236 ? -0.698 -28.270 21.150 1.00 39.66 236 PRO A CA 1
ATOM 1928 C C . PRO A 1 236 ? -1.315 -28.833 19.881 1.00 39.66 236 PRO A C 1
ATOM 1930 O O . PRO A 1 236 ? -2.391 -29.434 19.932 1.00 39.66 236 PRO A O 1
ATOM 1933 N N . GLU A 1 237 ? -0.718 -28.520 18.734 1.00 39.31 237 GLU A N 1
ATOM 1934 C CA . GLU A 1 237 ? -1.133 -29.109 17.479 1.00 39.31 237 GLU A CA 1
ATOM 1935 C C . GLU A 1 237 ? -0.910 -30.600 17.671 1.00 39.31 237 GLU A C 1
ATOM 1937 O O . GLU A 1 237 ? 0.222 -31.079 17.680 1.00 39.31 237 GLU A O 1
ATOM 1942 N N . ALA A 1 238 ? -2.004 -31.325 17.916 1.00 38.75 238 ALA A N 1
ATOM 1943 C CA . ALA A 1 238 ? -2.025 -32.757 17.744 1.00 38.75 238 ALA A CA 1
ATOM 1944 C C . ALA A 1 238 ? -1.497 -32.985 16.336 1.00 38.75 238 ALA A C 1
ATOM 1946 O O . ALA A 1 238 ? -2.096 -32.515 15.366 1.00 38.75 238 ALA A O 1
ATOM 1947 N N . THR A 1 239 ? -0.330 -33.615 16.285 1.00 39.31 239 THR A N 1
ATOM 1948 C CA . THR A 1 239 ? 0.424 -34.026 15.116 1.00 39.31 239 THR A CA 1
ATOM 1949 C C . THR A 1 239 ? -0.557 -34.557 14.079 1.00 39.31 239 THR A C 1
ATOM 1951 O O . THR A 1 239 ? -0.995 -35.704 14.131 1.00 39.31 239 THR A O 1
ATOM 1954 N N . ARG A 1 240 ? -0.990 -33.693 13.158 1.00 36.25 240 ARG A N 1
ATOM 1955 C CA . ARG A 1 240 ? -1.675 -34.139 11.956 1.00 36.25 240 ARG A CA 1
ATOM 1956 C C . ARG A 1 240 ? -0.567 -34.621 11.051 1.00 36.25 240 ARG A C 1
ATOM 1958 O O . ARG A 1 240 ? 0.022 -33.839 10.309 1.00 36.25 240 ARG A O 1
ATOM 1965 N N . ASP A 1 241 ? -0.273 -35.909 11.189 1.00 33.00 241 ASP A N 1
ATOM 1966 C CA . ASP A 1 241 ? 0.454 -36.687 10.204 1.00 33.00 241 ASP A CA 1
ATOM 1967 C C . ASP A 1 241 ? -0.202 -36.454 8.842 1.00 33.00 241 ASP A C 1
ATOM 1969 O O . ASP A 1 241 ? -1.213 -37.055 8.480 1.00 33.00 241 ASP A O 1
ATOM 1973 N N . PHE A 1 242 ? 0.375 -35.534 8.074 1.00 36.00 242 PHE A N 1
ATOM 1974 C CA . PHE A 1 242 ? 0.182 -35.501 6.640 1.00 36.00 242 PHE A CA 1
ATOM 1975 C C . PHE A 1 242 ? 0.944 -36.697 6.079 1.00 36.00 242 PHE A C 1
ATOM 1977 O O . PHE A 1 242 ? 2.108 -36.602 5.688 1.00 36.00 242 PHE A O 1
ATOM 1984 N N . THR A 1 243 ? 0.271 -37.847 6.057 1.00 36.41 243 THR A N 1
ATOM 1985 C CA . THR A 1 243 ? 0.641 -38.977 5.213 1.00 36.41 243 THR A CA 1
ATOM 1986 C C . THR A 1 243 ? 0.795 -38.476 3.785 1.00 36.41 243 THR A C 1
ATOM 1988 O O . THR A 1 243 ? -0.161 -38.159 3.077 1.00 36.41 243 THR A O 1
ATOM 1991 N N . ARG A 1 244 ? 2.063 -38.381 3.402 1.00 43.97 244 ARG A N 1
ATOM 1992 C CA . ARG A 1 244 ? 2.588 -38.105 2.077 1.00 43.97 244 ARG A CA 1
ATOM 1993 C C . ARG A 1 244 ? 2.158 -39.247 1.154 1.00 43.97 244 ARG A C 1
ATOM 1995 O O . ARG A 1 244 ? 2.841 -40.260 1.065 1.00 43.97 244 ARG A O 1
ATOM 2002 N N . SER A 1 245 ? 1.012 -39.104 0.493 1.00 35.00 245 SER A N 1
ATOM 2003 C CA . SER A 1 245 ? 0.650 -39.971 -0.628 1.00 35.00 245 SER A CA 1
ATOM 2004 C C . SER A 1 245 ? 1.329 -39.425 -1.882 1.00 35.00 245 SER A C 1
ATOM 2006 O O . SER A 1 245 ? 0.887 -38.448 -2.484 1.00 35.00 245 SER A O 1
ATOM 2008 N N . ALA A 1 246 ? 2.483 -40.008 -2.201 1.00 43.53 246 ALA A N 1
ATOM 2009 C CA . ALA A 1 246 ? 3.163 -39.824 -3.470 1.00 43.53 246 ALA A CA 1
ATOM 2010 C C . ALA A 1 246 ? 2.447 -40.678 -4.525 1.00 43.53 246 ALA A C 1
ATOM 2012 O O . ALA A 1 246 ? 2.650 -41.887 -4.593 1.00 43.53 246 ALA A O 1
ATOM 2013 N N . GLY A 1 247 ? 1.595 -40.045 -5.328 1.00 34.66 247 GLY A N 1
ATOM 2014 C CA . GLY A 1 247 ? 1.187 -40.580 -6.624 1.00 34.66 247 GLY A CA 1
ATOM 2015 C C . GLY A 1 247 ? 2.133 -40.044 -7.703 1.00 34.66 247 GLY A C 1
ATOM 2016 O O . GLY A 1 247 ? 2.380 -38.835 -7.713 1.00 34.66 247 GLY A O 1
ATOM 2017 N N . PRO A 1 248 ? 2.687 -40.886 -8.592 1.00 44.72 248 PRO A N 1
ATOM 2018 C CA . PRO A 1 248 ? 3.457 -40.408 -9.728 1.00 44.72 248 PRO A CA 1
ATOM 2019 C C . PRO A 1 248 ? 2.478 -39.837 -10.759 1.00 44.72 248 PRO A C 1
ATOM 2021 O O . PRO A 1 248 ? 1.491 -40.480 -11.110 1.00 44.72 248 PRO A O 1
ATOM 2024 N N . SER A 1 249 ? 2.725 -38.619 -11.226 1.00 37.56 249 SER A N 1
ATOM 2025 C CA . SER A 1 249 ? 1.995 -38.033 -12.352 1.00 37.56 249 SER A CA 1
ATOM 2026 C C . SER A 1 249 ? 2.978 -37.220 -13.194 1.00 37.56 249 SER A C 1
ATOM 2028 O O . SER A 1 249 ? 3.946 -36.692 -12.640 1.00 37.56 249 SER A O 1
ATOM 2030 N N . PRO A 1 250 ? 2.805 -37.232 -14.522 1.00 42.97 250 PRO A N 1
ATOM 2031 C CA . PRO A 1 250 ? 3.853 -37.580 -15.462 1.00 42.97 250 PRO A CA 1
ATOM 2032 C C . PRO A 1 250 ? 4.83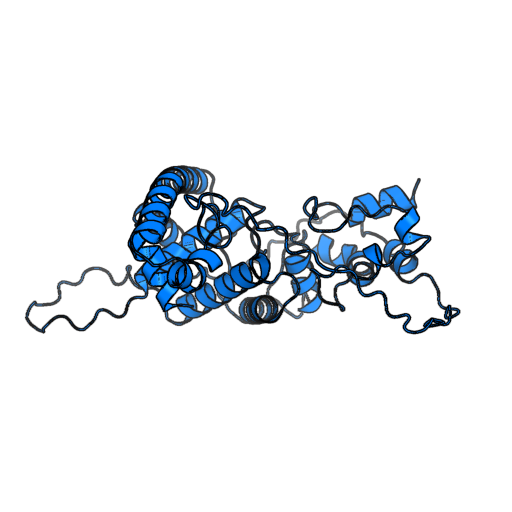7 -36.446 -15.699 1.00 42.97 250 PRO A C 1
ATOM 2034 O O . PRO A 1 250 ? 4.519 -35.265 -15.562 1.00 42.97 250 PRO A O 1
ATOM 2037 N N . GLU A 1 251 ? 6.029 -36.869 -16.102 1.00 42.34 251 GLU A N 1
ATOM 2038 C CA . GLU A 1 251 ? 7.058 -36.076 -16.753 1.00 42.34 251 GLU A CA 1
ATOM 2039 C C . GLU A 1 251 ? 6.422 -35.184 -17.824 1.00 42.34 251 GLU A C 1
ATOM 2041 O O . GLU A 1 251 ? 6.102 -35.609 -18.931 1.00 42.34 251 GLU A O 1
ATOM 2046 N N . ALA A 1 252 ? 6.217 -33.917 -17.471 1.00 37.81 252 ALA A N 1
ATOM 2047 C CA . ALA A 1 252 ? 6.104 -32.869 -18.459 1.00 37.81 252 ALA A CA 1
ATOM 2048 C C . ALA A 1 252 ? 7.522 -32.629 -18.979 1.00 37.81 252 ALA A C 1
ATOM 2050 O O . ALA A 1 252 ? 8.277 -31.827 -18.427 1.00 37.81 252 ALA A O 1
ATOM 2051 N N . GLU A 1 253 ? 7.880 -33.359 -20.033 1.00 41.94 253 GLU A N 1
ATOM 2052 C CA . GLU A 1 253 ? 8.875 -32.914 -20.996 1.00 41.94 253 GLU A CA 1
ATOM 2053 C C . GLU A 1 253 ? 8.426 -31.535 -21.495 1.00 41.94 253 GLU A C 1
ATOM 2055 O O . GLU A 1 253 ? 7.581 -31.398 -22.377 1.00 41.94 253 GLU A O 1
ATOM 2060 N N . HIS A 1 254 ? 8.911 -30.479 -20.846 1.00 42.09 254 HIS A N 1
ATOM 2061 C CA . HIS A 1 254 ? 8.847 -29.145 -21.411 1.00 42.09 254 HIS A CA 1
ATOM 2062 C C . HIS A 1 254 ? 10.036 -28.999 -22.338 1.00 42.09 254 HIS A C 1
ATOM 2064 O O . HIS A 1 254 ? 11.179 -28.854 -21.902 1.00 42.09 254 HIS A O 1
ATOM 2070 N N . GLU A 1 255 ? 9.705 -29.074 -23.625 1.00 35.91 255 GLU A N 1
ATOM 2071 C CA . GLU A 1 255 ? 10.415 -28.458 -24.731 1.00 35.91 255 GLU A CA 1
ATOM 2072 C C . GLU A 1 255 ? 11.248 -27.273 -24.234 1.00 35.91 255 GLU A C 1
ATOM 2074 O O . GLU A 1 255 ? 10.731 -26.210 -23.875 1.00 35.91 255 GLU A O 1
ATOM 2079 N N . VAL A 1 256 ? 12.567 -27.459 -24.215 1.00 41.66 256 VAL A N 1
ATOM 2080 C CA . VAL A 1 256 ? 13.514 -26.351 -24.180 1.00 41.66 256 VAL A CA 1
ATOM 2081 C C . VAL A 1 256 ? 13.366 -25.663 -25.531 1.00 41.66 256 VAL A C 1
ATOM 2083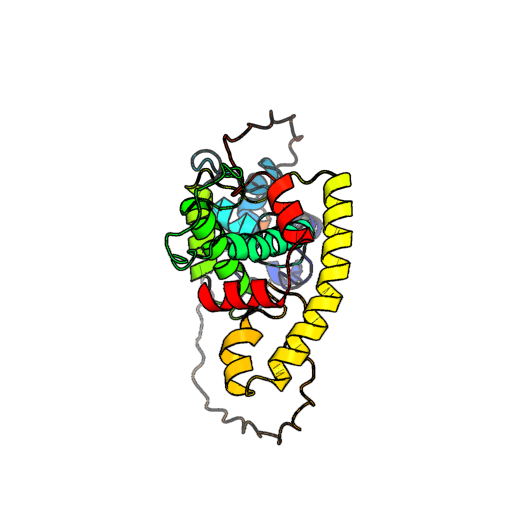 O O . VAL A 1 256 ? 14.065 -25.978 -26.494 1.00 41.66 256 VAL A O 1
ATOM 2086 N N . ALA A 1 257 ? 12.369 -24.783 -25.624 1.00 40.69 257 ALA A N 1
ATOM 2087 C CA . ALA A 1 257 ? 12.182 -23.915 -26.764 1.00 40.69 257 ALA A CA 1
ATOM 2088 C C . ALA A 1 257 ? 13.515 -23.210 -27.031 1.00 40.69 257 ALA A C 1
ATOM 2090 O O . ALA A 1 257 ? 14.121 -22.631 -26.127 1.00 40.69 257 ALA A O 1
ATOM 2091 N N . GLN A 1 258 ? 13.970 -23.282 -28.278 1.00 43.50 258 GLN A N 1
ATOM 2092 C CA . GLN A 1 258 ? 15.145 -22.598 -28.817 1.00 43.50 258 GLN A CA 1
ATOM 2093 C C . GLN A 1 258 ? 14.928 -21.068 -28.867 1.00 43.50 258 GLN A C 1
ATOM 2095 O O . GLN A 1 258 ? 15.053 -20.438 -29.913 1.00 43.50 258 GLN A O 1
ATOM 2100 N N . GLY A 1 259 ? 14.561 -20.461 -27.737 1.00 50.75 259 GLY A N 1
ATOM 2101 C CA . GLY A 1 259 ? 14.359 -19.030 -27.544 1.00 50.75 259 GLY A CA 1
ATOM 2102 C C . GLY A 1 259 ? 15.372 -18.490 -26.540 1.00 50.75 259 GLY A C 1
ATOM 2103 O O . GLY A 1 259 ? 15.725 -19.169 -25.578 1.00 50.75 259 GLY A O 1
ATOM 2104 N N . GLY A 1 260 ? 15.880 -17.282 -26.782 1.00 72.44 260 GLY A N 1
ATOM 2105 C CA . GLY A 1 260 ? 16.865 -16.632 -25.917 1.00 72.44 260 GLY A CA 1
ATOM 2106 C C . GLY A 1 260 ? 16.435 -16.554 -24.448 1.00 72.44 260 GLY A C 1
ATOM 2107 O O . GLY A 1 260 ? 15.254 -16.624 -24.104 1.00 72.44 260 GLY A O 1
ATOM 2108 N N . ASN A 1 261 ? 17.419 -16.403 -23.563 1.00 88.12 261 ASN A N 1
ATOM 2109 C CA . ASN A 1 261 ? 17.184 -16.207 -22.139 1.00 88.12 261 ASN A CA 1
ATOM 2110 C C . ASN A 1 261 ? 16.545 -14.820 -21.913 1.00 88.12 261 ASN A C 1
ATOM 2112 O O . ASN A 1 261 ? 17.242 -13.822 -21.732 1.00 88.12 261 ASN A O 1
ATOM 2116 N N . GLU A 1 262 ? 15.209 -14.765 -21.915 1.00 91.12 262 GLU A N 1
ATOM 2117 C CA . GLU A 1 262 ? 14.440 -13.511 -21.869 1.00 91.12 262 GLU A CA 1
ATOM 2118 C C . GLU A 1 262 ? 14.822 -12.625 -20.672 1.00 91.12 262 GLU A C 1
ATOM 2120 O O . GLU A 1 262 ? 14.838 -11.392 -20.758 1.00 91.12 262 GLU A O 1
ATOM 2125 N N . ILE A 1 263 ? 15.139 -13.245 -19.534 1.00 92.19 263 ILE A N 1
ATOM 2126 C CA . ILE A 1 263 ? 15.490 -12.511 -18.324 1.00 92.19 263 ILE A CA 1
ATOM 2127 C C . ILE A 1 263 ? 16.892 -11.907 -18.404 1.00 92.19 263 ILE A C 1
ATOM 2129 O O . ILE A 1 263 ? 17.116 -10.799 -17.909 1.00 92.19 263 ILE A O 1
ATOM 2133 N N . LEU A 1 264 ? 17.817 -12.589 -19.081 1.00 93.75 264 LEU A N 1
ATOM 2134 C CA . LEU A 1 264 ? 19.128 -12.048 -19.410 1.00 93.75 264 LEU A CA 1
ATOM 2135 C C . LEU A 1 264 ? 19.001 -10.882 -20.396 1.00 93.75 264 LEU A C 1
ATOM 2137 O O . LEU A 1 264 ? 19.632 -9.844 -20.189 1.00 93.75 264 LEU A O 1
ATOM 2141 N N . ASP A 1 265 ? 18.141 -11.004 -21.406 1.00 94.31 265 ASP A N 1
ATOM 2142 C CA . ASP A 1 265 ? 17.881 -9.928 -22.367 1.00 94.31 265 ASP A CA 1
ATOM 2143 C C . ASP A 1 265 ? 17.289 -8.695 -21.668 1.00 94.31 265 ASP A C 1
ATOM 2145 O O . ASP A 1 265 ? 17.740 -7.564 -21.869 1.00 94.31 265 ASP A O 1
ATOM 2149 N N . ALA A 1 266 ? 16.332 -8.905 -20.761 1.00 94.88 266 ALA A N 1
ATOM 2150 C CA . ALA A 1 266 ? 15.754 -7.848 -19.936 1.00 94.88 266 ALA A CA 1
ATOM 2151 C C . ALA A 1 266 ? 16.780 -7.193 -18.990 1.00 94.88 266 ALA A C 1
ATOM 2153 O O . ALA A 1 266 ? 16.761 -5.971 -18.784 1.00 94.88 266 ALA A O 1
ATOM 2154 N N . LEU A 1 267 ? 17.697 -7.983 -18.417 1.00 94.81 267 LEU A N 1
ATOM 2155 C CA . LEU A 1 267 ? 18.797 -7.465 -17.607 1.00 94.81 267 LEU A CA 1
ATOM 2156 C C . LEU A 1 267 ? 19.697 -6.543 -18.438 1.00 94.81 267 LEU A C 1
ATOM 2158 O O . LEU A 1 267 ? 20.056 -5.474 -17.950 1.00 94.81 267 LEU A O 1
ATOM 2162 N N . CYS A 1 268 ? 20.000 -6.922 -19.681 1.00 94.25 268 CYS A N 1
ATOM 2163 C CA . CYS A 1 268 ? 20.898 -6.197 -20.581 1.00 94.25 268 CYS A CA 1
ATOM 2164 C C . CYS A 1 268 ? 20.349 -4.864 -21.109 1.00 94.25 268 CYS A C 1
ATOM 2166 O O . CYS A 1 268 ? 21.143 -4.054 -21.588 1.00 94.25 268 CYS A O 1
ATOM 2168 N N . VAL A 1 269 ? 19.042 -4.595 -20.994 1.00 93.88 269 VAL A N 1
ATOM 2169 C CA . VAL A 1 269 ? 18.493 -3.265 -21.311 1.00 93.88 269 VAL A CA 1
ATOM 2170 C C . VAL A 1 269 ? 19.209 -2.210 -20.458 1.00 93.88 269 VAL A C 1
ATOM 2172 O O . VAL A 1 269 ? 19.226 -2.358 -19.232 1.00 93.88 269 VAL A O 1
ATOM 2175 N N . PRO A 1 270 ? 19.806 -1.162 -21.047 1.00 90.44 270 PRO A N 1
ATOM 2176 C CA . PRO A 1 270 ? 20.547 -0.169 -20.282 1.00 90.44 270 PRO A CA 1
ATOM 2177 C C . PRO A 1 270 ? 19.702 0.456 -19.169 1.00 90.44 270 PRO A C 1
ATOM 2179 O O . PRO A 1 270 ? 18.515 0.730 -19.344 1.00 90.44 270 PRO A O 1
ATOM 2182 N N . LEU A 1 271 ? 20.323 0.673 -18.010 1.00 89.31 271 LEU A N 1
ATOM 2183 C CA . LEU A 1 271 ? 19.842 1.705 -17.102 1.00 89.31 271 LEU A CA 1
ATOM 2184 C C . LEU A 1 271 ? 20.216 3.036 -17.741 1.00 89.31 271 LEU A C 1
ATOM 2186 O O . LEU A 1 271 ? 21.359 3.202 -18.165 1.00 89.31 271 LEU A O 1
ATOM 2190 N N . ASP A 1 272 ? 19.256 3.944 -17.854 1.00 81.19 272 ASP A N 1
ATOM 2191 C CA . ASP A 1 272 ? 19.598 5.300 -18.239 1.00 81.19 272 ASP A CA 1
ATOM 2192 C C . ASP A 1 272 ? 20.278 5.951 -17.029 1.00 81.19 272 ASP A C 1
ATOM 2194 O O . ASP A 1 272 ? 19.653 6.193 -15.995 1.00 81.19 272 ASP A O 1
ATOM 2198 N N . ASP A 1 273 ? 21.596 6.123 -17.127 1.00 63.06 273 ASP A N 1
ATOM 2199 C CA . ASP A 1 273 ? 22.426 6.773 -16.105 1.00 63.06 273 ASP A CA 1
ATOM 2200 C C . ASP A 1 273 ? 22.392 8.308 -16.269 1.00 63.06 273 ASP A C 1
ATOM 2202 O O . ASP A 1 273 ? 23.079 9.038 -15.550 1.00 63.06 273 ASP A O 1
ATOM 2206 N N . GLY A 1 274 ? 21.590 8.792 -17.229 1.00 55.97 274 GLY A N 1
ATOM 2207 C CA . GLY A 1 274 ? 21.407 10.188 -17.584 1.00 55.97 274 GLY A CA 1
ATOM 2208 C C . GLY A 1 274 ? 20.958 11.030 -16.398 1.00 55.97 274 GLY A C 1
ATOM 2209 O O . GLY A 1 274 ? 19.880 10.839 -15.844 1.00 55.97 274 GLY A O 1
ATOM 2210 N N . MET A 1 275 ? 21.830 11.972 -16.030 1.00 48.69 275 MET A N 1
ATOM 2211 C CA . MET A 1 275 ? 21.655 12.998 -15.008 1.00 48.69 275 MET A CA 1
ATOM 2212 C C . MET A 1 275 ? 20.193 13.420 -14.855 1.00 48.69 275 MET A C 1
ATOM 2214 O O . MET A 1 275 ? 19.621 13.984 -15.786 1.00 48.69 275 MET A O 1
ATOM 2218 N N . TYR A 1 276 ? 19.638 13.184 -13.665 1.00 56.00 276 TYR A N 1
ATOM 2219 C CA . TYR A 1 276 ? 18.349 13.684 -13.195 1.00 56.00 276 TYR A CA 1
ATOM 2220 C C . TYR A 1 276 ? 18.303 15.211 -13.346 1.00 56.00 276 TYR A C 1
ATOM 2222 O O . TYR A 1 276 ? 18.612 15.959 -12.417 1.00 56.00 276 TYR A O 1
ATOM 2230 N N . ARG A 1 277 ? 17.994 15.691 -14.554 1.00 48.78 277 ARG A N 1
ATOM 2231 C CA . ARG A 1 277 ? 17.735 17.097 -14.832 1.00 48.78 277 ARG A CA 1
ATOM 2232 C C . ARG A 1 277 ? 16.447 17.414 -14.125 1.00 48.78 277 ARG A C 1
ATOM 2234 O O . ARG A 1 277 ? 15.402 17.124 -14.686 1.00 48.78 277 ARG A O 1
ATOM 2241 N N . ASP A 1 278 ? 16.587 17.945 -12.914 1.00 50.41 278 ASP A N 1
ATOM 2242 C CA . ASP A 1 278 ? 15.741 18.956 -12.283 1.00 50.41 278 ASP A CA 1
ATOM 2243 C C . ASP A 1 278 ? 14.341 19.020 -12.905 1.00 50.41 278 ASP A C 1
ATOM 2245 O O . ASP A 1 278 ? 13.931 20.016 -13.511 1.00 50.41 278 ASP A O 1
ATOM 2249 N N . GLU A 1 279 ? 13.643 17.880 -12.871 1.00 53.97 279 GLU A N 1
ATOM 2250 C CA . GLU A 1 279 ? 12.344 17.787 -13.493 1.00 53.97 279 GLU A CA 1
ATOM 2251 C C . GLU A 1 279 ? 11.487 18.644 -12.600 1.00 53.97 279 GLU A C 1
ATOM 2253 O O . GLU A 1 279 ? 11.262 18.299 -11.434 1.00 53.97 279 GLU A O 1
ATOM 2258 N N . LYS A 1 280 ? 11.079 19.798 -13.141 1.00 52.78 280 LYS A N 1
ATOM 2259 C CA . LYS A 1 280 ? 10.011 20.624 -12.596 1.00 52.78 280 LYS A CA 1
ATOM 2260 C C . LYS A 1 280 ? 9.013 19.652 -12.005 1.00 52.78 280 LYS A C 1
ATOM 2262 O O . LYS A 1 280 ? 8.424 18.874 -12.754 1.00 52.78 280 LYS A O 1
ATOM 2267 N N . ARG A 1 281 ? 8.914 19.617 -10.673 1.00 58.03 281 ARG A N 1
ATOM 2268 C CA . ARG A 1 281 ? 7.912 18.800 -10.001 1.00 58.03 281 ARG A CA 1
ATOM 2269 C C . ARG A 1 281 ? 6.600 19.286 -10.572 1.00 58.03 281 ARG A C 1
ATOM 2271 O O . ARG A 1 281 ? 6.162 20.381 -10.240 1.00 58.03 281 ARG A O 1
ATOM 2278 N N . TYR A 1 282 ? 6.057 18.527 -11.511 1.00 61.84 282 TYR A N 1
ATOM 2279 C CA . TYR A 1 282 ? 4.731 18.783 -12.011 1.00 61.84 282 TYR A CA 1
ATOM 2280 C C . TYR A 1 282 ? 3.855 18.567 -10.792 1.00 61.84 282 TYR A C 1
ATOM 2282 O O . TYR A 1 282 ? 3.795 17.463 -10.246 1.00 61.84 282 TYR A O 1
ATOM 2290 N N . GLU A 1 283 ? 3.313 19.662 -10.275 1.00 64.12 283 GLU A N 1
ATOM 2291 C CA . GLU A 1 283 ? 2.286 19.595 -9.258 1.00 64.12 283 GLU A CA 1
ATOM 2292 C C . GLU A 1 283 ? 1.090 18.957 -9.952 1.00 64.12 283 GLU A C 1
ATOM 2294 O O . GLU A 1 283 ? 0.370 19.602 -10.712 1.00 64.12 283 GLU A O 1
ATOM 2299 N N . GLU A 1 284 ? 0.953 17.641 -9.792 1.00 75.38 284 GLU A N 1
ATOM 2300 C CA . GLU A 1 284 ? -0.306 16.994 -10.108 1.00 75.38 284 GLU A CA 1
ATOM 2301 C C . GLU A 1 284 ? -1.368 17.661 -9.232 1.00 75.38 284 GLU A C 1
ATOM 2303 O O . GLU A 1 284 ? -1.156 17.845 -8.029 1.00 75.38 284 GLU A O 1
ATOM 2308 N N . ASP A 1 285 ? -2.496 18.037 -9.831 1.00 83.50 285 ASP A N 1
ATOM 2309 C CA . ASP A 1 285 ? -3.643 18.566 -9.096 1.00 83.50 285 ASP A CA 1
ATOM 2310 C C . ASP A 1 285 ? -4.316 17.413 -8.337 1.00 83.50 285 ASP A C 1
ATOM 2312 O O . ASP A 1 285 ? -5.306 16.815 -8.768 1.00 83.50 285 ASP A O 1
ATOM 2316 N N . VAL A 1 286 ? -3.668 17.008 -7.244 1.00 90.88 286 VAL A N 1
ATOM 2317 C CA . VAL A 1 286 ? -4.078 15.902 -6.387 1.00 90.88 286 VAL A CA 1
ATOM 2318 C C . VAL A 1 286 ? -4.457 16.412 -5.015 1.00 90.88 286 VAL A C 1
ATOM 2320 O O . VAL A 1 286 ? -3.804 17.262 -4.411 1.00 90.88 286 VAL A O 1
ATOM 2323 N N . SER A 1 287 ? -5.524 15.832 -4.489 1.00 95.31 287 SER A N 1
ATOM 2324 C CA . SER A 1 287 ? -6.011 16.086 -3.140 1.00 95.31 287 SER A CA 1
ATOM 2325 C C . SER A 1 287 ? -5.834 14.838 -2.289 1.00 95.31 287 SER A C 1
ATOM 2327 O O . SER A 1 287 ? -5.780 13.720 -2.786 1.00 95.31 287 SER A O 1
ATOM 2329 N N . THR A 1 288 ? -5.739 15.004 -0.977 1.00 96.50 288 THR A N 1
ATOM 2330 C CA . THR A 1 288 ? -5.815 13.871 -0.044 1.00 96.50 288 THR A CA 1
ATOM 2331 C C . THR A 1 288 ? -7.256 13.727 0.454 1.00 96.50 288 THR A C 1
ATOM 2333 O O . THR A 1 288 ? -8.033 14.675 0.325 1.00 96.50 288 THR A O 1
ATOM 2336 N N . PRO A 1 289 ? -7.664 12.568 1.011 1.00 95.81 289 PRO A N 1
ATOM 2337 C CA . PRO A 1 289 ? -9.043 12.349 1.463 1.00 95.81 289 PRO A CA 1
ATOM 2338 C C . PRO A 1 289 ? -9.585 13.427 2.413 1.00 95.81 289 PRO A C 1
ATOM 2340 O O . PRO A 1 289 ? -10.781 13.710 2.392 1.00 95.81 289 PRO A O 1
ATOM 2343 N N . VAL A 1 290 ? -8.704 14.017 3.225 1.00 95.62 290 VAL A N 1
ATOM 2344 C CA . VAL A 1 290 ? -8.936 15.177 4.098 1.00 95.62 290 VAL A CA 1
ATOM 2345 C C . VAL A 1 290 ? -7.622 15.942 4.279 1.00 95.62 290 VAL A C 1
ATOM 2347 O O . VAL A 1 290 ? -6.556 15.395 4.005 1.00 95.62 290 VAL A O 1
ATOM 2350 N N . ASP A 1 291 ? -7.669 17.160 4.830 1.00 95.50 291 ASP A N 1
ATOM 2351 C CA . ASP A 1 291 ? -6.454 17.872 5.245 1.00 95.50 291 ASP A CA 1
ATOM 2352 C C . ASP A 1 291 ? -5.626 17.035 6.241 1.00 95.50 291 ASP A C 1
ATOM 2354 O O . ASP A 1 291 ? -6.149 16.429 7.182 1.00 95.50 291 ASP A O 1
ATOM 2358 N N . ILE A 1 292 ? -4.303 17.023 6.061 1.00 96.44 292 ILE A N 1
ATOM 2359 C CA . ILE A 1 292 ? -3.374 16.239 6.887 1.00 96.44 292 ILE A CA 1
ATOM 2360 C C . ILE A 1 292 ? -3.484 16.557 8.389 1.00 96.44 292 ILE A C 1
ATOM 2362 O O . ILE A 1 292 ? -3.271 15.679 9.223 1.00 96.44 292 ILE A O 1
ATOM 2366 N N . ARG A 1 293 ? -3.825 17.795 8.770 1.00 96.19 293 ARG A N 1
ATOM 2367 C CA . ARG A 1 293 ? -4.032 18.182 10.174 1.00 96.19 293 ARG A CA 1
ATOM 2368 C C . ARG A 1 293 ? -5.258 17.485 10.748 1.00 96.19 293 ARG A C 1
ATOM 2370 O O . ARG A 1 293 ? -5.191 17.024 11.884 1.00 96.19 293 ARG A O 1
ATOM 2377 N N . VAL A 1 294 ? -6.328 17.372 9.959 1.00 95.94 294 VAL A N 1
ATOM 2378 C CA . VAL A 1 294 ? -7.538 16.632 10.336 1.00 95.94 294 VAL A CA 1
ATOM 2379 C C . VAL A 1 294 ? -7.192 15.158 10.499 1.00 95.94 294 VAL A C 1
ATOM 2381 O O . VAL A 1 294 ? -7.412 14.618 11.576 1.00 95.94 294 VAL A O 1
ATOM 2384 N N . ALA A 1 295 ? -6.534 14.541 9.513 1.00 97.19 295 ALA A N 1
ATOM 2385 C CA . ALA A 1 295 ? -6.133 13.134 9.591 1.00 97.19 295 ALA A CA 1
ATOM 2386 C C . ALA A 1 295 ? -5.278 12.822 10.835 1.00 97.19 295 ALA A C 1
ATOM 2388 O O . ALA A 1 295 ? -5.540 11.853 11.550 1.00 97.19 295 ALA A O 1
ATOM 2389 N N . ILE A 1 296 ? -4.286 13.666 11.145 1.00 97.56 296 ILE A N 1
ATOM 2390 C CA . ILE A 1 296 ? -3.451 13.513 12.346 1.00 97.56 296 ILE A CA 1
ATOM 2391 C C . ILE A 1 296 ? -4.275 13.703 13.622 1.00 97.56 296 ILE A C 1
ATOM 2393 O O . ILE A 1 296 ? -4.119 12.917 14.558 1.00 97.56 296 ILE A O 1
ATOM 2397 N N . ALA A 1 297 ? -5.153 14.708 13.676 1.00 97.12 297 ALA A N 1
ATOM 2398 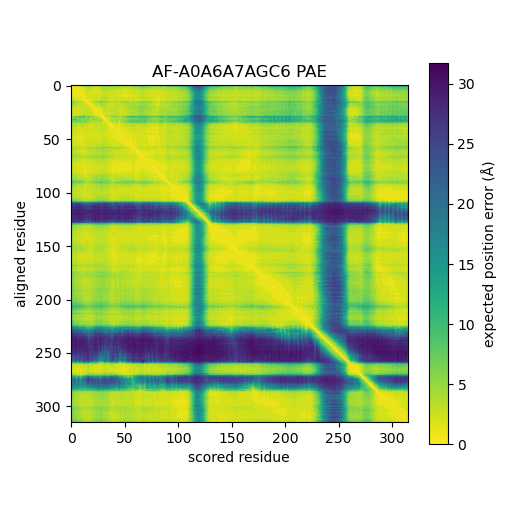C CA . ALA A 1 297 ? -6.022 14.932 14.828 1.00 97.12 297 ALA A CA 1
ATOM 2399 C C . ALA A 1 297 ? -6.963 13.740 15.064 1.00 97.12 297 ALA A C 1
ATOM 2401 O O . ALA A 1 297 ? -7.150 13.328 16.210 1.00 97.12 297 ALA A O 1
ATOM 2402 N N . THR A 1 298 ? -7.489 13.130 13.997 1.00 96.88 298 THR A N 1
ATOM 2403 C CA . THR A 1 298 ? -8.301 11.911 14.080 1.00 96.88 298 THR A CA 1
ATOM 2404 C C . THR A 1 298 ? -7.491 10.748 14.647 1.00 96.88 298 THR A C 1
ATOM 2406 O O . THR A 1 298 ? -7.957 10.099 15.576 1.00 96.88 298 THR A O 1
ATOM 2409 N N . VAL A 1 299 ? -6.248 10.527 14.196 1.00 97.69 299 VAL A N 1
ATOM 2410 C CA . VAL A 1 299 ? -5.361 9.499 14.785 1.00 97.69 299 VAL A CA 1
ATOM 2411 C C . VAL A 1 299 ? -5.084 9.780 16.264 1.00 97.69 299 VAL A C 1
ATOM 2413 O O . VAL A 1 299 ? -5.112 8.874 17.091 1.00 97.69 299 VAL A O 1
ATOM 2416 N N . GLN A 1 300 ? -4.844 11.037 16.637 1.00 97.56 300 GLN A N 1
ATOM 2417 C CA . GLN A 1 300 ? -4.593 11.414 18.031 1.00 97.56 300 GLN A CA 1
ATOM 2418 C C . GLN A 1 300 ? -5.806 11.196 18.943 1.00 97.56 300 GLN A C 1
ATOM 2420 O O . GLN A 1 300 ? -5.620 10.930 20.132 1.00 97.56 300 GLN A O 1
ATOM 2425 N N . ARG A 1 301 ? -7.026 11.291 18.409 1.00 96.94 301 ARG A N 1
ATOM 2426 C CA . ARG A 1 301 ? -8.284 11.058 19.136 1.00 96.94 301 ARG A CA 1
ATOM 2427 C C . ARG A 1 301 ? -8.820 9.633 18.987 1.00 96.94 301 ARG A C 1
ATOM 2429 O O . ARG A 1 301 ? -9.791 9.298 19.652 1.00 96.94 301 ARG A O 1
ATOM 2436 N N . ALA A 1 302 ? -8.209 8.817 18.130 1.00 97.06 302 ALA A N 1
ATOM 2437 C CA . ALA A 1 302 ? -8.677 7.471 17.848 1.00 97.06 302 ALA A CA 1
ATOM 2438 C C . ALA A 1 302 ? -8.703 6.618 19.120 1.00 97.06 302 ALA A C 1
ATOM 2440 O O . ALA A 1 302 ? -7.747 6.614 19.898 1.00 97.06 302 ALA A O 1
ATOM 2441 N N . VAL A 1 303 ? -9.796 5.875 19.275 1.00 96.88 303 VAL A N 1
ATOM 2442 C CA . VAL A 1 303 ? -9.990 4.865 20.313 1.00 96.88 303 VAL A CA 1
ATOM 2443 C C . VAL A 1 303 ? -10.032 3.504 19.610 1.00 96.88 303 VAL A C 1
ATOM 2445 O O . VAL A 1 303 ? -10.885 3.326 18.735 1.00 96.88 303 VAL A O 1
ATOM 2448 N N . PRO A 1 304 ? -9.152 2.539 19.948 1.00 97.31 304 PRO A N 1
ATOM 2449 C CA . PRO A 1 304 ? -9.079 1.242 19.266 1.00 97.31 304 PRO A CA 1
ATOM 2450 C C . PRO A 1 304 ? -10.419 0.527 19.106 1.00 97.31 304 PRO A C 1
ATOM 2452 O O . PRO A 1 304 ? -10.734 0.074 18.010 1.00 97.31 304 PRO A O 1
ATOM 2455 N N . ARG A 1 305 ? -11.257 0.522 20.149 1.00 96.62 305 ARG A N 1
ATOM 2456 C CA . ARG A 1 305 ? -12.614 -0.040 20.106 1.00 96.62 305 ARG A CA 1
ATOM 2457 C C . ARG A 1 305 ? -13.468 0.527 18.971 1.00 96.62 305 ARG A C 1
ATOM 2459 O O . ARG A 1 305 ? -14.165 -0.212 18.276 1.00 96.62 305 ARG A O 1
ATOM 2466 N N . ASP A 1 306 ? -13.432 1.842 18.780 1.00 96.69 306 ASP A N 1
ATOM 2467 C CA . ASP A 1 306 ? -14.260 2.518 17.780 1.00 96.69 306 ASP A CA 1
ATOM 2468 C C . ASP A 1 306 ? -13.698 2.304 16.372 1.00 96.69 306 ASP A C 1
ATOM 2470 O O . ASP A 1 306 ? -14.463 2.061 15.436 1.00 96.69 306 ASP A O 1
ATOM 2474 N N . VAL A 1 307 ? -12.366 2.286 16.237 1.00 97.12 307 VAL A N 1
ATOM 2475 C CA . VAL A 1 307 ? -11.682 1.919 14.988 1.00 97.12 307 VAL A CA 1
ATOM 2476 C C . VAL A 1 307 ? -11.991 0.472 14.602 1.00 97.12 307 VAL A C 1
ATOM 2478 O O . VAL A 1 30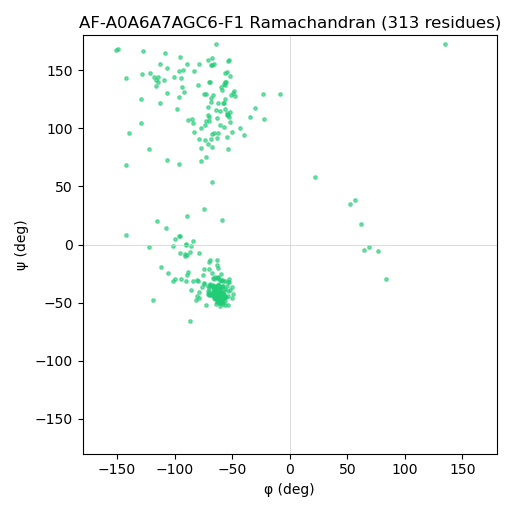7 ? -12.356 0.215 13.458 1.00 97.12 307 VAL A O 1
ATOM 2481 N N . LEU A 1 308 ? -11.923 -0.472 15.545 1.00 96.38 308 LEU A N 1
ATOM 2482 C CA . LEU A 1 308 ? -12.229 -1.882 15.303 1.00 96.38 308 LEU A CA 1
ATOM 2483 C C . LEU A 1 308 ? -13.684 -2.063 14.858 1.00 96.38 308 LEU A C 1
ATOM 2485 O O . LEU A 1 308 ? -13.958 -2.750 13.876 1.00 96.38 308 LEU A O 1
ATOM 2489 N N . ARG A 1 309 ? -14.625 -1.381 15.520 1.00 95.56 309 ARG A N 1
ATOM 2490 C CA . ARG A 1 309 ? -16.037 -1.362 15.108 1.00 95.56 309 ARG A CA 1
ATOM 2491 C C . ARG A 1 309 ? -16.251 -0.747 13.732 1.00 95.56 309 ARG A C 1
ATOM 2493 O O . ARG A 1 309 ? -17.193 -1.144 13.054 1.00 95.56 309 ARG A O 1
ATOM 2500 N N . ALA A 1 310 ? -15.469 0.259 13.347 1.00 95.38 310 ALA A N 1
ATOM 2501 C CA . ALA A 1 310 ? -15.545 0.843 12.011 1.00 95.38 310 ALA A CA 1
ATOM 2502 C C . ALA A 1 310 ? -15.010 -0.136 10.954 1.00 95.38 310 ALA A C 1
ATOM 2504 O O . ALA A 1 310 ? -15.659 -0.332 9.931 1.00 95.38 310 ALA A O 1
ATOM 2505 N N . LEU A 1 311 ? -13.895 -0.817 11.236 1.00 96.44 311 LEU A N 1
ATOM 2506 C CA . LEU A 1 311 ? -13.322 -1.844 10.363 1.00 96.44 311 LEU A CA 1
ATOM 2507 C C . LEU A 1 311 ? -14.288 -3.012 10.135 1.00 96.44 311 LEU A C 1
ATOM 2509 O O . LEU A 1 311 ? -14.585 -3.316 8.988 1.00 96.44 311 LEU A O 1
ATOM 2513 N N . MET A 1 312 ? -14.855 -3.586 11.201 1.00 95.12 312 MET A N 1
ATOM 2514 C CA . MET A 1 312 ? -15.839 -4.682 11.110 1.00 95.12 312 MET A CA 1
ATOM 2515 C C . MET A 1 312 ? -17.150 -4.299 10.406 1.00 95.12 312 MET A C 1
ATOM 2517 O O . MET A 1 312 ? -17.953 -5.169 10.093 1.00 95.12 312 MET A O 1
ATOM 2521 N N . ARG A 1 313 ? -17.442 -3.002 10.263 1.00 93.94 313 ARG A N 1
ATOM 2522 C CA . ARG A 1 313 ? -18.604 -2.519 9.501 1.00 93.94 313 ARG A CA 1
ATOM 2523 C C . ARG A 1 313 ? -18.267 -2.291 8.031 1.00 93.94 313 ARG A C 1
ATOM 2525 O O . ARG A 1 313 ? -19.169 -2.316 7.201 1.00 93.94 313 ARG A O 1
ATOM 2532 N N . ALA A 1 314 ? -17.003 -2.011 7.728 1.00 93.25 314 ALA A N 1
ATOM 2533 C CA . ALA A 1 314 ? -16.539 -1.694 6.385 1.00 93.25 314 ALA A CA 1
ATOM 2534 C C . ALA A 1 314 ? -16.140 -2.935 5.566 1.00 93.25 314 ALA A C 1
ATOM 2536 O O . ALA A 1 314 ? -16.143 -2.850 4.337 1.00 93.25 314 ALA A O 1
ATOM 2537 N N . PHE A 1 315 ? -15.792 -4.042 6.230 1.00 93.56 315 PHE A N 1
ATOM 2538 C CA . PHE A 1 315 ? -15.321 -5.304 5.646 1.00 93.56 315 PHE A CA 1
ATOM 2539 C C . PHE A 1 315 ? -16.050 -6.484 6.280 1.00 93.56 315 PHE A C 1
ATOM 2541 O O . PHE A 1 315 ? -16.343 -7.438 5.528 1.00 93.56 315 PHE A O 1
#

Radius of gyration: 23.29 Å; Cα contacts (8 Å, |Δi|>4): 328; chains: 1; bounding box: 67×66×55 Å